Protein AF-A0A971AJF8-F1 (afdb_monomer_lite)

Secondary structure (DSSP, 8-state):
--------TTHHHHHHHHHHHHHHHHH-S-GGGS-HHHHHHHHHHHHHTTSS-TTS-EE--PPTTSPPHHHHHHHHHHHHHHHH---S-TT-TTTEEEEEEEEE----SSS-SEEEEEEEEESSTTSPEEEEEEETTS-EEEEEEE----TT--HHHHHHHHHHHH-S-GGGS-HHHHHHHHHHHHHS--TT-HHHHHHHT---PPPPTTSPPHHHHHHHHHHHHT--GGGEEEEEEE--SSS-EEEEEEEE--TT-TT---EEEEEEEEETTT--EEEEEEPPTT---GGGGTS-HHHHHHHHHHPPPPP---

Foldseek 3Di:
DDDPDDPPVPPLVVVLVVLLVVLCVVQNNDLQPGDLVSQQVSQVVSVVVPNDDQQDKGFDDDDPLFDDPVRLVVLQVVCCCVPVVDPDDLPPPQFWDWGKTWIAHPADPLGHRIWIWIWGHTPALQCKIKIFIAGRVSDTSDIDILHRQDQQAALVSLLVSLCVVQNDQPQNDDLVSLQVSLVSLCRYNPPQDLLNQQSVVKDRDDDDPLFDDFVVLLVLVCVVVVHDSVQWSHWGWIDPPPATWTWTWGWDFPPPDPPGDTDTFWIWIAGRRPRDTPDIDGDDPPRPDPSPRVGDPVSSVVSVVVDDGPDPPD

Sequence (314 aa):
MEVAYVPDSNQGHYKVEFIKDLLKVEFGNEIQSWSLEQKKHCDDACKSVGFLDDTYWTASLPTEGELTQMEATQIAADYIHSHYEANNNLDDQTVYELRLQYLRGPGSEVEPSCYWSFDYAPFEMSVTGYTVYITNEGVVWSSYVTPGIEEGSSILAIQTAFINEFGQYYGQWEQGNIIVFTDAAKTADPMYEKSVACFRKSTYPTISPDAISREKACKITAESLDIDEEFIKGAVSIGDDPNPVWKVYIFVTESDFPTARERIKYFVEIDSITREIKSIYQRPKNNSKWYKQLVLQRIIEDIDATWIEPESVG

Radius of gyration: 23.88 Å; chains: 1; bounding box: 55×53×64 Å

pLDDT: mean 84.62, std 15.02, range [25.44, 97.25]

Structure (mmCIF, N/CA/C/O backbone):
data_AF-A0A971AJF8-F1
#
_entry.id   AF-A0A971AJF8-F1
#
loop_
_atom_site.group_PDB
_atom_site.id
_atom_site.type_symbol
_atom_site.label_atom_id
_atom_site.label_alt_id
_atom_site.label_comp_id
_atom_site.label_asym_id
_atom_site.label_entity_id
_atom_site.label_seq_id
_atom_site.pdbx_PDB_ins_code
_atom_site.Cartn_x
_atom_site.Cartn_y
_atom_site.Cartn_z
_atom_site.occupancy
_atom_site.B_iso_or_equiv
_atom_site.auth_seq_id
_atom_site.auth_comp_id
_atom_site.auth_asym_id
_atom_site.auth_atom_id
_atom_site.pdbx_PDB_model_num
ATOM 1 N N . MET A 1 1 ? 30.453 5.480 35.806 1.00 31.89 1 MET A N 1
ATOM 2 C CA . MET A 1 1 ? 30.709 4.625 34.630 1.00 31.89 1 MET A CA 1
ATOM 3 C C . MET A 1 1 ? 29.556 3.638 34.599 1.00 31.89 1 MET A C 1
ATOM 5 O O . MET A 1 1 ? 29.669 2.537 35.115 1.00 31.89 1 MET A O 1
ATOM 9 N N . GLU A 1 2 ? 28.394 4.131 34.175 1.00 25.44 2 GLU A N 1
ATOM 10 C CA . GLU A 1 2 ? 27.171 3.339 34.044 1.00 25.44 2 GLU A CA 1
ATOM 11 C C . GLU A 1 2 ? 27.173 2.727 32.652 1.00 25.44 2 GLU A C 1
ATOM 13 O O . GLU A 1 2 ? 27.387 3.415 31.653 1.00 25.44 2 GLU A O 1
ATOM 18 N N . VAL A 1 3 ? 27.015 1.410 32.614 1.00 26.88 3 VAL A N 1
ATOM 19 C CA . VAL A 1 3 ? 26.868 0.649 31.383 1.00 26.88 3 VAL A CA 1
ATOM 20 C C . VAL A 1 3 ? 25.476 0.964 30.849 1.00 26.88 3 VAL A C 1
ATOM 22 O O . VAL A 1 3 ? 24.479 0.572 31.449 1.00 26.88 3 VAL A O 1
ATOM 25 N N . ALA A 1 4 ? 25.414 1.709 29.747 1.00 28.27 4 ALA A N 1
ATOM 26 C CA . ALA A 1 4 ? 24.189 1.879 28.986 1.00 28.27 4 ALA A CA 1
ATOM 27 C C . ALA A 1 4 ? 23.749 0.500 28.479 1.00 28.27 4 ALA A C 1
ATOM 29 O O . ALA A 1 4 ? 24.449 -0.136 27.689 1.00 28.27 4 ALA A O 1
ATOM 30 N N . TYR A 1 5 ? 22.609 0.028 28.975 1.00 27.48 5 TYR A N 1
ATOM 31 C CA . TYR A 1 5 ? 21.909 -1.110 28.403 1.00 27.48 5 TYR A CA 1
ATOM 32 C C . TYR A 1 5 ? 21.420 -0.694 27.015 1.00 27.48 5 TYR A C 1
ATOM 34 O O . TYR A 1 5 ? 20.509 0.120 26.882 1.00 27.48 5 TYR A O 1
ATOM 42 N N . VAL A 1 6 ? 22.082 -1.208 25.983 1.00 29.89 6 VAL A N 1
ATOM 43 C CA . VAL A 1 6 ? 21.587 -1.177 24.609 1.00 29.89 6 VAL A CA 1
ATOM 44 C C . VAL A 1 6 ? 20.733 -2.437 24.464 1.00 29.89 6 VAL A C 1
ATOM 46 O O . VAL A 1 6 ? 21.293 -3.530 24.564 1.00 29.89 6 VAL A O 1
ATOM 49 N N . PRO A 1 7 ? 19.403 -2.340 24.290 1.00 34.78 7 PRO A N 1
ATOM 50 C CA . PRO A 1 7 ? 18.602 -3.516 23.995 1.00 34.78 7 PRO A CA 1
ATOM 51 C C . PRO A 1 7 ? 19.084 -4.095 22.663 1.00 34.78 7 PRO A C 1
ATOM 53 O O . PRO A 1 7 ? 19.230 -3.354 21.690 1.00 34.78 7 PRO A O 1
ATOM 56 N N . ASP A 1 8 ? 19.324 -5.405 22.622 1.00 36.72 8 ASP A N 1
ATOM 57 C CA . ASP A 1 8 ? 19.533 -6.172 21.392 1.00 36.72 8 ASP A CA 1
ATOM 58 C C . ASP A 1 8 ? 18.300 -5.995 20.486 1.00 36.72 8 ASP A C 1
ATOM 60 O O . ASP A 1 8 ? 17.324 -6.749 20.560 1.00 36.72 8 ASP A O 1
ATOM 64 N N . SER A 1 9 ? 18.328 -4.974 19.631 1.00 46.72 9 SER A N 1
ATOM 65 C CA . SER A 1 9 ? 17.199 -4.521 18.809 1.00 46.72 9 SER A CA 1
ATOM 66 C C . SER A 1 9 ? 16.736 -5.542 17.766 1.00 46.72 9 SER A C 1
ATOM 68 O O . SER A 1 9 ? 15.673 -5.370 17.180 1.00 46.72 9 SER A O 1
ATOM 70 N N . ASN A 1 10 ? 17.476 -6.640 17.586 1.00 42.53 10 ASN A N 1
ATOM 71 C CA . ASN A 1 10 ? 17.090 -7.737 16.704 1.00 42.53 10 ASN A CA 1
ATOM 72 C C . ASN A 1 10 ? 16.501 -8.952 17.438 1.00 42.53 10 ASN A C 1
ATOM 74 O O . ASN A 1 10 ? 15.756 -9.693 16.814 1.00 42.53 10 ASN A O 1
ATOM 78 N N . GLN A 1 11 ? 16.761 -9.186 18.733 1.00 44.47 11 GLN A N 1
ATOM 79 C CA . GLN A 1 11 ? 16.263 -10.405 19.405 1.00 44.47 11 GLN A CA 1
ATOM 80 C C . GLN A 1 11 ? 14.804 -10.301 19.877 1.00 44.47 11 GLN A C 1
ATOM 82 O O . GLN A 1 11 ? 14.112 -11.316 19.960 1.00 44.47 11 GLN A O 1
ATOM 87 N N . GLY A 1 12 ? 14.325 -9.092 20.188 1.00 48.19 12 GLY A N 1
ATOM 88 C CA . GLY A 1 12 ? 12.937 -8.863 20.610 1.00 48.19 12 GLY A CA 1
ATOM 89 C C . GLY A 1 12 ? 11.928 -9.021 19.470 1.00 48.19 12 GLY A C 1
ATOM 90 O O . GLY A 1 12 ? 10.855 -9.582 19.676 1.00 48.19 12 GLY A O 1
ATOM 91 N N . HIS A 1 13 ? 12.305 -8.606 18.256 1.00 54.66 13 HIS A N 1
ATOM 92 C CA . HIS A 1 13 ? 11.439 -8.650 17.076 1.00 54.66 13 HIS A CA 1
ATOM 93 C C . HIS A 1 13 ? 11.020 -10.087 16.717 1.00 54.66 13 HIS A C 1
ATOM 95 O O . HIS A 1 13 ? 9.836 -10.353 16.538 1.00 54.66 13 HIS A O 1
ATOM 101 N N . TYR A 1 14 ? 11.959 -11.043 16.748 1.00 64.88 14 TYR A N 1
ATOM 102 C CA . TYR A 1 14 ? 11.652 -12.455 16.484 1.00 64.88 14 TYR A CA 1
ATOM 103 C C . TYR A 1 14 ? 10.706 -13.077 17.517 1.00 64.88 14 TYR A C 1
ATOM 105 O O . TYR A 1 14 ? 9.930 -13.960 17.173 1.00 64.88 14 TYR A O 1
ATOM 113 N N . LYS A 1 15 ? 10.748 -12.635 18.782 1.00 69.50 15 LYS A N 1
ATOM 114 C CA . LYS A 1 15 ? 9.880 -13.184 19.839 1.00 69.50 15 LYS A CA 1
ATOM 115 C C . LYS A 1 15 ? 8.433 -12.735 19.677 1.00 69.50 15 LYS A C 1
ATOM 117 O O . LYS A 1 15 ? 7.531 -13.529 19.909 1.00 69.50 15 LYS A O 1
ATOM 122 N N . VAL A 1 16 ? 8.216 -11.489 19.269 1.00 72.12 16 VAL A N 1
ATOM 123 C CA . VAL A 1 16 ? 6.870 -10.947 19.040 1.00 72.12 16 VAL A CA 1
ATOM 124 C C . VAL A 1 16 ? 6.252 -11.523 17.792 1.00 72.12 16 VAL A C 1
ATOM 126 O O . VAL A 1 16 ? 5.103 -11.943 17.842 1.00 72.12 16 VAL A O 1
ATOM 129 N N . GLU A 1 17 ? 7.006 -11.588 16.696 1.00 76.00 17 GLU A N 1
ATOM 130 C CA . GLU A 1 17 ? 6.506 -12.226 15.481 1.00 76.00 17 GLU A CA 1
ATOM 131 C C . GLU A 1 17 ? 6.245 -13.716 15.723 1.00 76.00 17 GLU A C 1
ATOM 133 O O . GLU A 1 17 ? 5.209 -14.209 15.307 1.00 76.00 17 GLU A O 1
ATOM 138 N N . PHE A 1 18 ? 7.058 -14.400 16.536 1.00 82.50 18 PHE A N 1
ATOM 139 C CA . PHE A 1 18 ? 6.756 -15.768 16.963 1.00 82.50 18 PHE A CA 1
ATOM 140 C C . PHE A 1 18 ? 5.472 -15.876 17.804 1.00 82.50 18 PHE A C 1
ATOM 142 O O . PHE A 1 18 ? 4.657 -16.758 17.548 1.00 82.50 18 PHE A O 1
ATOM 149 N N . ILE A 1 19 ? 5.257 -14.993 18.789 1.00 84.62 19 ILE A N 1
ATOM 150 C CA . ILE A 1 19 ? 4.010 -14.968 19.579 1.00 84.62 19 ILE A CA 1
ATOM 151 C C . ILE A 1 19 ? 2.812 -14.708 18.665 1.00 84.62 19 ILE A C 1
ATOM 153 O O . ILE A 1 19 ? 1.826 -15.437 18.728 1.00 84.62 19 ILE A O 1
ATOM 157 N N . LYS A 1 20 ? 2.907 -13.708 17.786 1.00 82.19 20 LYS A N 1
ATOM 158 C CA . LYS A 1 20 ? 1.863 -13.400 16.809 1.00 82.19 20 LYS A CA 1
ATOM 159 C C . LYS A 1 20 ? 1.606 -14.581 15.889 1.00 82.19 20 LYS A C 1
ATOM 161 O O . LYS A 1 20 ? 0.451 -14.909 15.680 1.00 82.19 20 LYS A O 1
ATOM 166 N N . ASP A 1 21 ? 2.636 -15.236 15.368 1.00 86.06 21 ASP A N 1
ATOM 167 C CA . ASP A 1 21 ? 2.481 -16.381 14.472 1.00 86.06 21 ASP A CA 1
ATOM 168 C C . ASP A 1 21 ? 1.824 -17.569 15.177 1.00 86.06 21 ASP A C 1
ATOM 170 O O . ASP A 1 21 ? 0.950 -18.209 14.596 1.00 86.06 21 ASP A O 1
ATOM 174 N N . LEU A 1 22 ? 2.156 -17.820 16.448 1.00 87.56 22 LEU A N 1
ATOM 175 C CA . LEU A 1 22 ? 1.446 -18.814 17.256 1.00 87.56 22 LEU A CA 1
ATOM 176 C C . LEU A 1 22 ? -0.034 -18.454 17.428 1.00 87.56 22 LEU A C 1
ATOM 178 O O . LEU A 1 22 ? -0.897 -19.307 17.234 1.00 87.56 22 LEU A O 1
ATOM 182 N N . LEU A 1 23 ? -0.340 -17.197 17.753 1.00 89.31 23 LEU A N 1
ATOM 183 C CA . LEU A 1 23 ? -1.720 -16.750 17.944 1.00 89.31 23 LEU A CA 1
ATOM 184 C C . LEU A 1 23 ? -2.504 -16.682 16.627 1.00 89.31 23 LEU A C 1
ATOM 186 O O . LEU A 1 23 ? -3.696 -16.966 16.623 1.00 89.31 23 LEU A O 1
ATOM 190 N N . LYS A 1 24 ? -1.857 -16.403 15.490 1.00 90.38 24 LYS A N 1
ATOM 191 C CA . LYS A 1 24 ? -2.475 -16.469 14.155 1.00 90.38 24 LYS A CA 1
ATOM 192 C C . LYS A 1 24 ? -2.925 -17.883 13.795 1.00 90.38 24 LYS A C 1
ATOM 194 O O . LYS A 1 24 ? -3.944 -18.040 13.127 1.00 90.38 24 LYS A O 1
ATOM 199 N N . VAL A 1 25 ? -2.211 -18.913 14.259 1.00 88.81 25 VAL A N 1
ATOM 200 C CA . VAL A 1 25 ? -2.654 -20.310 14.100 1.00 88.81 25 VAL A CA 1
ATOM 201 C C . VAL A 1 25 ? -3.955 -20.568 14.867 1.00 88.81 25 VAL A C 1
ATOM 203 O O . VAL A 1 25 ? -4.781 -21.356 14.409 1.00 88.81 25 VAL A O 1
ATOM 206 N N . GLU A 1 26 ? -4.155 -19.907 16.008 1.00 88.31 26 GLU A N 1
ATOM 207 C CA . GLU A 1 26 ? -5.331 -20.105 16.862 1.00 88.31 26 GLU A CA 1
ATOM 208 C C . GLU A 1 26 ? -6.520 -19.212 16.471 1.00 88.31 26 GLU A C 1
ATOM 210 O O . GLU A 1 26 ? -7.665 -19.663 16.474 1.00 88.31 26 GLU A O 1
ATOM 215 N N . PHE A 1 27 ? -6.261 -17.952 16.116 1.00 89.56 27 PHE A N 1
ATOM 216 C CA . PHE A 1 27 ? -7.280 -16.911 15.937 1.00 89.56 27 PHE A CA 1
ATOM 217 C C . PHE A 1 27 ? -7.451 -16.449 14.484 1.00 89.56 27 PHE A C 1
ATOM 219 O O . PHE A 1 27 ? -8.358 -15.672 14.193 1.00 89.56 27 PHE A O 1
ATOM 226 N N . GLY A 1 28 ? -6.616 -16.941 13.566 1.00 87.00 28 GLY A N 1
ATOM 227 C CA . GLY A 1 28 ? -6.584 -16.528 12.165 1.00 87.00 28 GLY A CA 1
ATOM 228 C C . GLY A 1 28 ? -5.492 -15.496 11.876 1.00 87.00 28 GLY A C 1
ATOM 229 O O . GLY A 1 28 ? -5.011 -14.797 12.767 1.00 87.00 28 GLY A O 1
ATOM 230 N N . ASN A 1 29 ? -5.095 -15.405 10.605 1.00 84.00 29 ASN A N 1
ATOM 231 C CA . ASN A 1 29 ? -3.959 -14.583 10.175 1.00 84.00 29 ASN A CA 1
ATOM 232 C C . ASN A 1 29 ? -4.206 -13.071 10.290 1.00 84.00 29 ASN A C 1
ATOM 234 O O . ASN A 1 29 ?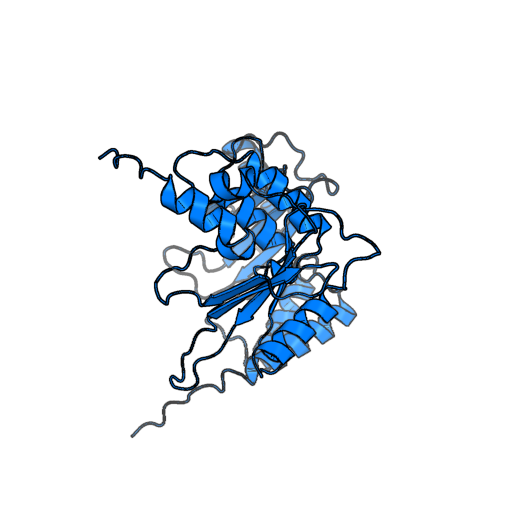 -3.252 -12.315 10.480 1.00 84.00 29 ASN A O 1
ATOM 238 N N . GLU A 1 30 ? -5.466 -12.646 10.203 1.00 83.62 30 GLU A N 1
ATOM 239 C CA . GLU A 1 30 ? -5.850 -11.238 10.222 1.00 83.62 30 GLU A CA 1
ATOM 240 C C . GLU A 1 30 ? -6.025 -10.738 11.657 1.00 83.62 30 GLU A C 1
ATOM 242 O O . GLU A 1 30 ? -7.089 -10.839 12.258 1.00 83.62 30 GLU A O 1
ATOM 247 N N . ILE A 1 31 ? -4.962 -10.161 12.222 1.00 83.31 31 ILE A N 1
ATOM 248 C CA . ILE A 1 31 ? -4.978 -9.620 13.595 1.00 83.31 31 ILE A CA 1
ATOM 249 C C . ILE A 1 31 ? -6.074 -8.557 13.764 1.00 83.31 31 ILE A C 1
ATOM 251 O O . ILE A 1 31 ? -6.663 -8.418 14.836 1.00 83.31 31 ILE A O 1
ATOM 255 N N . GLN A 1 32 ? -6.374 -7.800 12.707 1.00 82.31 32 GLN A N 1
ATOM 256 C CA . GLN A 1 32 ? -7.390 -6.752 12.759 1.00 82.31 32 GLN A CA 1
ATOM 257 C C . GLN A 1 32 ? -8.804 -7.303 12.966 1.00 82.31 32 GLN A C 1
ATOM 259 O O . GLN A 1 32 ? -9.605 -6.638 13.632 1.00 82.31 32 GLN A O 1
ATOM 264 N N . SER A 1 33 ? -9.068 -8.532 12.510 1.00 83.75 33 SER A N 1
ATOM 265 C CA . SER A 1 33 ? -10.350 -9.217 12.682 1.00 83.75 33 SER A CA 1
ATOM 266 C C . SER A 1 33 ? -10.480 -9.935 14.031 1.00 83.75 33 SER A C 1
ATOM 268 O O . SER A 1 33 ? -11.519 -10.532 14.311 1.00 83.75 33 SER A O 1
ATOM 270 N N . TRP A 1 34 ? -9.434 -9.936 14.864 1.00 90.56 34 TRP A N 1
ATOM 271 C CA . TRP A 1 34 ? -9.492 -10.541 16.192 1.00 90.56 34 TRP A CA 1
ATOM 272 C C . TRP A 1 34 ? -10.467 -9.781 17.104 1.00 90.56 34 TRP A C 1
ATOM 274 O O . TRP A 1 34 ? -10.571 -8.553 17.061 1.00 90.56 34 TRP A O 1
ATOM 284 N N . SER A 1 35 ? -11.147 -10.519 17.981 1.00 92.25 35 SER A N 1
ATOM 285 C CA . SER A 1 35 ? -11.931 -9.953 19.086 1.00 92.25 35 SER A CA 1
ATOM 286 C C . SER A 1 35 ? -11.057 -9.128 20.039 1.00 92.25 35 SER A C 1
ATOM 288 O O . SER A 1 35 ? -9.832 -9.285 20.083 1.00 92.25 35 SER A O 1
ATOM 290 N N . LEU A 1 36 ? -11.682 -8.264 20.844 1.00 93.19 36 LEU A N 1
ATOM 291 C CA . LEU A 1 36 ? -10.970 -7.467 21.848 1.00 93.19 36 LEU A CA 1
ATOM 292 C C . LEU A 1 36 ? -10.212 -8.355 22.840 1.00 93.19 36 LEU A C 1
ATOM 294 O O . LEU A 1 36 ? -9.079 -8.049 23.204 1.00 93.19 36 LEU A O 1
ATOM 298 N N . GLU A 1 37 ? -10.805 -9.480 23.235 1.00 94.38 37 GLU A N 1
ATOM 299 C CA . GLU A 1 37 ? -10.207 -10.457 24.140 1.00 94.38 37 GLU A CA 1
ATOM 300 C C . GLU A 1 37 ? -8.953 -11.089 23.532 1.00 94.38 37 GLU A C 1
ATOM 302 O O . GLU A 1 37 ? -7.940 -11.224 24.217 1.00 94.38 37 GLU A O 1
ATOM 307 N N . GLN A 1 38 ? -8.992 -11.433 22.243 1.00 94.25 38 GLN A N 1
ATOM 308 C CA . GLN A 1 38 ? -7.844 -11.986 21.520 1.00 94.25 38 GLN A CA 1
ATOM 309 C C . GLN A 1 38 ? -6.726 -10.948 21.352 1.00 94.25 38 GLN A C 1
ATOM 311 O O . GLN A 1 38 ? -5.559 -11.260 21.597 1.00 94.25 38 GLN A O 1
ATOM 316 N N . LYS A 1 39 ? -7.070 -9.700 21.002 1.00 92.75 39 LYS A N 1
ATOM 317 C CA . LYS A 1 39 ? -6.103 -8.590 20.915 1.00 92.75 39 LYS A CA 1
ATOM 318 C C . LYS A 1 39 ? -5.447 -8.332 22.272 1.00 92.75 39 LYS A C 1
ATOM 320 O O . LYS A 1 39 ? -4.222 -8.303 22.368 1.00 92.75 39 LYS A O 1
ATOM 325 N N . LYS A 1 40 ? -6.246 -8.258 23.340 1.00 93.25 40 LYS A N 1
ATOM 326 C CA . LYS A 1 40 ? -5.746 -8.140 24.714 1.00 93.25 40 LYS A CA 1
ATOM 327 C C . LYS A 1 40 ? -4.847 -9.317 25.099 1.00 93.25 40 LYS A C 1
ATOM 329 O O . LYS A 1 40 ? -3.806 -9.104 25.712 1.00 93.25 40 LYS A O 1
ATOM 334 N N . HIS A 1 41 ? -5.227 -10.546 24.751 1.00 92.62 41 HIS A N 1
ATOM 335 C CA . HIS A 1 41 ? -4.427 -11.732 25.051 1.00 92.62 41 HIS A CA 1
ATOM 336 C C . HIS A 1 41 ? -3.044 -11.673 24.390 1.00 92.62 41 HIS A C 1
ATOM 338 O O . HIS A 1 41 ? -2.041 -11.991 25.030 1.00 92.62 41 HIS A O 1
ATOM 344 N N . CYS A 1 42 ? -2.979 -11.216 23.138 1.00 91.00 42 CYS A N 1
ATOM 345 C CA . CYS A 1 42 ? -1.720 -11.000 22.432 1.00 91.00 42 CYS A CA 1
ATOM 346 C C . CYS A 1 42 ? -0.831 -9.972 23.138 1.00 91.00 42 CYS A C 1
ATOM 348 O O . CYS A 1 42 ? 0.353 -10.235 23.367 1.00 91.00 42 CYS A O 1
ATOM 350 N N . ASP A 1 43 ? -1.397 -8.834 23.536 1.00 91.12 43 ASP A N 1
ATOM 351 C CA . ASP A 1 43 ? -0.646 -7.784 24.224 1.00 91.12 43 ASP A CA 1
ATOM 352 C C . ASP A 1 43 ? -0.193 -8.220 25.623 1.00 91.12 43 ASP A C 1
ATOM 354 O O . ASP A 1 43 ? 0.962 -7.996 25.991 1.00 91.12 43 ASP A O 1
ATOM 358 N N . ASP A 1 44 ? -1.039 -8.931 26.375 1.00 91.06 44 ASP A N 1
ATOM 359 C CA . ASP A 1 44 ? -0.672 -9.522 27.667 1.00 91.06 44 ASP A CA 1
ATOM 360 C C . ASP A 1 44 ? 0.474 -10.540 27.512 1.00 91.06 44 ASP A C 1
ATOM 362 O O . ASP A 1 44 ? 1.417 -10.549 28.314 1.00 91.06 44 ASP A O 1
ATOM 366 N N . ALA A 1 45 ? 0.445 -11.365 26.459 1.00 89.81 45 ALA A N 1
ATOM 367 C CA . ALA A 1 45 ? 1.525 -12.298 26.144 1.00 89.81 45 ALA A CA 1
ATOM 368 C C . ALA A 1 45 ? 2.827 -11.551 25.812 1.00 89.81 45 ALA A C 1
ATOM 370 O O . ALA A 1 45 ? 3.879 -11.872 26.376 1.00 89.81 45 ALA A O 1
ATOM 371 N N . CYS A 1 46 ? 2.762 -10.507 24.981 1.00 87.88 46 CYS A N 1
ATOM 372 C CA . CYS A 1 46 ? 3.914 -9.668 24.644 1.00 87.88 46 CYS A CA 1
ATOM 373 C C . CYS A 1 46 ? 4.489 -8.942 25.875 1.00 87.88 46 CYS A C 1
ATOM 375 O O . CYS A 1 46 ? 5.710 -8.839 26.033 1.00 87.88 46 CYS A O 1
ATOM 377 N N . LYS A 1 47 ? 3.626 -8.491 26.788 1.00 87.06 47 LYS A N 1
ATOM 378 C CA . LYS A 1 47 ? 4.018 -7.881 28.064 1.00 87.06 47 LYS A CA 1
ATOM 379 C C . LYS A 1 47 ? 4.705 -8.883 28.991 1.00 87.06 47 LYS A C 1
ATOM 381 O O . LYS A 1 47 ? 5.733 -8.571 29.587 1.00 87.06 47 LYS A O 1
ATOM 386 N N . SER A 1 48 ? 4.199 -10.117 29.063 1.00 87.06 48 SER A N 1
ATOM 387 C CA . SER A 1 48 ? 4.765 -11.173 29.918 1.00 87.06 48 SER A CA 1
ATOM 388 C C . SER A 1 48 ? 6.203 -11.561 29.552 1.00 87.06 48 SER A C 1
ATOM 390 O O . SER A 1 48 ? 6.979 -11.956 30.424 1.00 87.06 48 SER A O 1
ATOM 392 N N . VAL A 1 49 ? 6.584 -11.400 28.280 1.00 84.19 49 VAL A N 1
ATOM 393 C CA . VAL A 1 49 ? 7.948 -11.656 27.789 1.00 84.19 49 VAL A CA 1
ATOM 394 C C . VAL A 1 49 ? 8.835 -10.406 27.777 1.00 84.19 49 VAL A C 1
ATOM 396 O O . VAL A 1 49 ? 9.960 -10.462 27.275 1.00 84.19 49 VAL A O 1
ATOM 399 N N . GLY A 1 50 ? 8.347 -9.293 28.338 1.00 81.75 50 GLY A N 1
ATOM 400 C CA . GLY A 1 50 ? 9.081 -8.036 28.483 1.00 81.75 50 GLY A CA 1
ATOM 401 C C . GLY A 1 50 ? 9.229 -7.234 27.191 1.00 81.75 50 GLY A C 1
ATOM 402 O O . GLY A 1 50 ? 10.164 -6.444 27.087 1.00 81.75 50 GLY A O 1
ATOM 403 N N . PHE A 1 51 ? 8.365 -7.459 26.195 1.00 80.38 51 PHE A N 1
ATOM 404 C CA . PHE A 1 51 ? 8.385 -6.681 24.954 1.00 80.38 51 PHE A CA 1
ATOM 405 C C . PHE A 1 51 ? 7.537 -5.410 25.041 1.00 80.38 51 PHE A C 1
ATOM 407 O O . PHE A 1 51 ? 7.937 -4.371 24.526 1.00 80.38 51 PHE A O 1
ATOM 414 N N . LEU A 1 52 ? 6.378 -5.500 25.693 1.00 81.62 52 LEU A N 1
ATOM 415 C CA . LEU A 1 52 ? 5.550 -4.345 26.025 1.00 81.62 52 LEU A CA 1
ATOM 416 C C . LEU A 1 52 ? 5.725 -4.013 27.506 1.00 81.62 52 LEU A C 1
ATOM 418 O O . LEU A 1 52 ? 5.835 -4.911 28.342 1.00 81.62 52 LEU A O 1
ATOM 422 N N . ASP A 1 53 ? 5.719 -2.727 27.829 1.00 79.00 53 ASP A N 1
ATOM 423 C CA . ASP A 1 53 ? 5.641 -2.218 29.195 1.00 79.00 53 ASP A CA 1
ATOM 424 C C . ASP A 1 53 ? 4.484 -1.209 29.324 1.00 79.00 53 ASP A C 1
ATOM 426 O O . ASP A 1 53 ? 3.751 -0.957 28.367 1.00 79.00 53 ASP A O 1
ATOM 430 N N . ASP A 1 54 ? 4.295 -0.649 30.521 1.00 75.56 54 ASP A N 1
ATOM 431 C CA . ASP A 1 54 ? 3.198 0.284 30.820 1.00 75.56 54 ASP A CA 1
ATOM 432 C C . ASP A 1 54 ? 3.318 1.648 30.113 1.00 75.56 54 ASP A C 1
ATOM 434 O O . ASP A 1 54 ? 2.427 2.488 30.243 1.00 75.56 54 ASP A O 1
ATOM 438 N N . THR A 1 55 ? 4.403 1.894 29.372 1.00 77.25 55 THR A N 1
ATOM 439 C CA . THR A 1 55 ? 4.574 3.114 28.570 1.00 77.25 55 THR A CA 1
ATOM 440 C C . THR A 1 55 ? 3.957 2.999 27.176 1.00 77.25 55 THR A C 1
ATOM 442 O O . THR A 1 55 ? 3.778 4.019 26.509 1.00 77.25 55 THR A O 1
ATOM 445 N N . TYR A 1 56 ? 3.579 1.789 26.748 1.00 78.12 56 TYR A N 1
ATOM 446 C CA . TYR A 1 56 ? 2.934 1.548 25.460 1.00 78.12 56 TYR A CA 1
ATOM 447 C C . TYR A 1 56 ? 1.409 1.542 25.575 1.00 78.12 56 TYR A C 1
ATOM 449 O O . TYR A 1 56 ? 0.831 1.110 26.573 1.00 78.12 56 TYR A O 1
ATOM 457 N N . TRP A 1 57 ? 0.750 1.975 24.500 1.00 81.44 57 TRP A N 1
ATOM 458 C CA . TRP A 1 57 ? -0.667 1.705 24.289 1.00 81.44 57 TRP A CA 1
ATOM 459 C C . TRP A 1 57 ? -0.870 0.208 24.091 1.00 81.44 57 TRP A C 1
ATOM 461 O O . TRP A 1 57 ? -0.233 -0.389 23.225 1.00 81.44 57 TRP A O 1
ATOM 471 N N . THR A 1 58 ? -1.753 -0.384 24.889 1.00 89.44 58 THR A N 1
ATOM 472 C CA . THR A 1 58 ? -2.059 -1.816 24.824 1.00 89.44 58 THR A CA 1
ATOM 473 C C . THR A 1 58 ? -3.555 -2.044 24.684 1.00 89.44 58 THR A C 1
ATOM 475 O O . THR A 1 58 ? -4.371 -1.301 25.245 1.00 89.44 58 THR A O 1
ATOM 478 N N . ALA A 1 59 ? -3.909 -3.079 23.930 1.00 91.19 59 ALA A N 1
ATOM 479 C CA . ALA A 1 59 ? -5.256 -3.598 23.829 1.00 91.19 59 ALA A CA 1
ATOM 480 C C . ALA A 1 59 ? -5.769 -3.968 25.223 1.00 91.19 59 ALA A C 1
ATOM 482 O O . ALA A 1 59 ? -5.137 -4.689 26.002 1.00 91.19 59 ALA A O 1
ATOM 483 N N . SER A 1 60 ? -6.943 -3.448 25.543 1.00 92.44 60 SER A N 1
ATOM 484 C CA . SER A 1 60 ? -7.588 -3.616 26.832 1.00 92.44 60 SER A CA 1
ATOM 485 C C . SER A 1 60 ? -9.047 -4.011 26.639 1.00 92.44 60 SER A C 1
ATOM 487 O O . SER A 1 60 ? -9.551 -4.082 25.520 1.00 92.44 60 SER A O 1
ATOM 489 N N . LEU A 1 61 ? -9.728 -4.268 27.749 1.00 93.56 61 LEU A N 1
ATOM 490 C CA . LEU A 1 61 ? -11.172 -4.466 27.765 1.00 93.56 61 LEU A CA 1
ATOM 491 C C . LEU A 1 61 ? -11.813 -3.314 28.542 1.00 93.56 61 LEU A C 1
ATOM 493 O O . LEU A 1 61 ? -11.243 -2.900 29.559 1.00 93.56 61 LEU A O 1
ATOM 497 N N . PRO A 1 62 ? -12.969 -2.801 28.089 1.00 92.69 62 PRO A N 1
ATOM 498 C CA . PRO A 1 62 ? -13.733 -1.831 28.859 1.00 92.69 62 PRO A CA 1
ATOM 499 C C . PRO A 1 62 ? -14.175 -2.455 30.189 1.00 92.69 62 PRO A C 1
ATOM 501 O O . PRO A 1 62 ? -14.522 -3.637 30.268 1.00 92.69 62 PRO A O 1
ATOM 504 N N . THR A 1 63 ? -14.145 -1.656 31.247 1.00 90.31 63 THR A N 1
ATOM 505 C CA . THR A 1 63 ? -14.553 -2.028 32.605 1.00 90.31 63 THR A CA 1
ATOM 506 C C . THR A 1 63 ? -15.935 -1.466 32.945 1.00 90.31 63 THR A C 1
ATOM 508 O O . THR A 1 63 ? -16.535 -0.718 32.175 1.00 90.31 63 THR A O 1
ATOM 511 N N . GLU A 1 64 ? -16.494 -1.867 34.089 1.00 88.75 64 GLU A N 1
ATOM 512 C CA . GLU A 1 64 ? -17.811 -1.397 34.524 1.00 88.75 64 GLU A CA 1
ATOM 513 C C . GLU A 1 64 ? -17.839 0.135 34.675 1.00 88.75 64 GLU A C 1
ATOM 515 O O . GLU A 1 64 ? -17.020 0.717 35.384 1.00 88.75 64 GLU A O 1
ATOM 520 N N . GLY A 1 65 ? -18.802 0.778 34.009 1.00 87.12 65 GLY A N 1
ATOM 521 C CA . GLY A 1 65 ? -18.947 2.236 33.973 1.00 87.12 65 GLY A CA 1
ATOM 522 C C . GLY A 1 65 ? -18.200 2.925 32.828 1.00 87.12 65 GLY A C 1
ATOM 523 O O . GLY A 1 65 ? -18.377 4.129 32.653 1.00 87.12 65 GLY A O 1
ATOM 524 N N . GLU A 1 66 ? -17.410 2.194 32.038 1.00 92.31 66 GLU A N 1
ATOM 525 C CA . GLU A 1 66 ? -16.823 2.700 30.794 1.00 92.31 66 GLU A CA 1
ATOM 526 C C . GLU A 1 66 ? -17.763 2.458 29.603 1.00 92.31 66 GLU A C 1
ATOM 528 O O . GLU A 1 66 ? -18.631 1.582 29.634 1.00 92.31 66 GLU A O 1
ATOM 533 N N . LEU A 1 67 ? -17.582 3.254 28.547 1.00 94.06 67 LEU A N 1
ATOM 534 C CA . LEU A 1 67 ? -18.373 3.181 27.321 1.00 94.06 67 LEU A CA 1
ATOM 535 C C . LEU A 1 67 ? -18.312 1.776 26.710 1.00 94.06 67 LEU A C 1
ATOM 537 O O . LEU A 1 67 ? -17.221 1.247 26.467 1.00 94.06 67 LEU A O 1
ATOM 541 N N . THR A 1 68 ? -19.471 1.180 26.434 1.00 94.94 68 THR A N 1
ATOM 542 C CA . THR A 1 68 ? -19.531 -0.158 25.834 1.00 94.94 68 THR A CA 1
ATOM 543 C C . THR A 1 68 ? -19.173 -0.122 24.348 1.00 94.94 68 THR A C 1
ATOM 545 O O . THR A 1 68 ? -19.318 0.903 23.683 1.00 94.94 68 THR A O 1
ATOM 548 N N . GLN A 1 69 ? -18.769 -1.269 23.786 1.00 94.25 69 GLN A N 1
ATOM 549 C CA . GLN A 1 69 ? -18.484 -1.385 22.350 1.00 94.25 69 GLN A CA 1
ATOM 550 C C . GLN A 1 69 ? -19.677 -0.944 21.491 1.00 94.25 69 GLN A C 1
ATOM 552 O O . GLN A 1 69 ? -19.495 -0.245 20.500 1.00 94.25 69 GLN A O 1
ATOM 557 N N . MET A 1 70 ? -20.895 -1.349 21.863 1.00 94.38 70 MET A N 1
ATOM 558 C CA . MET A 1 70 ? -22.111 -1.028 21.113 1.00 94.38 70 MET A CA 1
ATOM 559 C C . MET A 1 70 ? -22.377 0.483 21.100 1.00 94.38 70 MET A C 1
ATOM 561 O O . MET A 1 70 ? -22.623 1.049 20.039 1.00 94.38 70 MET A O 1
ATOM 565 N N . GLU A 1 71 ? -22.274 1.142 22.256 1.00 96.19 71 GLU A N 1
ATOM 566 C CA . GLU A 1 71 ? -22.450 2.596 22.363 1.00 96.19 71 GLU A CA 1
ATOM 567 C C . GLU A 1 71 ? -21.362 3.347 21.590 1.00 96.19 71 GLU A C 1
ATOM 569 O O . GLU A 1 71 ? -21.664 4.265 20.830 1.00 96.19 71 GLU A O 1
ATOM 574 N N . ALA A 1 72 ? -20.104 2.927 21.731 1.00 96.31 72 ALA A N 1
ATOM 575 C CA . ALA A 1 72 ? -18.979 3.526 21.026 1.00 96.31 72 ALA A CA 1
ATOM 576 C C . ALA A 1 72 ? -19.097 3.361 19.498 1.00 96.31 72 ALA A C 1
ATOM 578 O O . ALA A 1 72 ? -18.822 4.304 18.758 1.00 96.31 72 ALA A O 1
ATOM 579 N N . THR A 1 73 ? -19.569 2.200 19.027 1.00 95.38 73 THR A N 1
ATOM 580 C CA . THR A 1 73 ? -19.810 1.944 17.595 1.00 95.38 73 THR A CA 1
ATOM 581 C C . THR A 1 73 ? -20.890 2.879 17.056 1.00 95.38 73 THR A C 1
ATOM 583 O O . THR A 1 73 ? -20.693 3.498 16.012 1.00 95.38 73 THR A O 1
ATOM 586 N N . GLN A 1 74 ? -21.992 3.050 17.797 1.00 95.75 74 GLN A N 1
ATOM 587 C CA . GLN A 1 74 ? -23.063 3.970 17.409 1.00 95.75 74 GLN A CA 1
ATOM 588 C C . GLN A 1 74 ? -22.565 5.419 17.345 1.00 95.75 74 GLN A C 1
ATOM 590 O O . GLN A 1 74 ? -22.828 6.109 16.364 1.00 95.75 74 GLN A O 1
ATOM 595 N N . ILE A 1 75 ? -21.793 5.867 18.342 1.00 97.25 75 ILE A N 1
ATOM 596 C CA . ILE A 1 75 ? -21.203 7.216 18.351 1.00 97.25 75 ILE A CA 1
ATOM 597 C C . ILE A 1 75 ? -20.288 7.418 17.136 1.00 97.25 75 ILE A C 1
ATOM 599 O O . ILE A 1 75 ? -20.338 8.475 16.506 1.00 97.25 75 ILE A O 1
ATOM 603 N N . ALA A 1 76 ? -19.475 6.418 16.777 1.00 96.75 76 ALA A N 1
ATOM 604 C CA . ALA A 1 76 ? -18.613 6.490 15.599 1.00 96.75 76 ALA A CA 1
ATOM 605 C C . ALA A 1 76 ? -19.429 6.626 14.304 1.00 96.75 76 ALA A C 1
ATOM 607 O O . ALA A 1 76 ? -19.139 7.504 13.490 1.00 96.75 76 ALA A O 1
ATOM 608 N N . ALA A 1 77 ? -20.459 5.793 14.130 1.00 94.94 77 ALA A N 1
ATOM 609 C CA . ALA A 1 77 ? -21.319 5.819 12.950 1.00 94.94 77 ALA A CA 1
ATOM 610 C C . ALA A 1 77 ? -22.076 7.153 12.821 1.00 94.94 77 ALA A C 1
ATOM 612 O O . ALA A 1 77 ? -22.046 7.787 11.762 1.00 94.94 77 ALA A O 1
ATOM 613 N N . ASP A 1 78 ? -22.677 7.632 13.914 1.00 95.00 78 ASP A N 1
ATOM 614 C CA . ASP A 1 78 ? -23.388 8.914 13.961 1.00 95.00 78 ASP A CA 1
ATOM 615 C C . ASP A 1 78 ? -22.451 10.087 13.635 1.00 95.00 78 ASP A C 1
ATOM 617 O O . ASP A 1 78 ? -22.817 11.011 12.896 1.00 95.00 78 ASP A O 1
ATOM 621 N N . TYR A 1 79 ? -21.219 10.052 14.152 1.00 96.12 79 TYR A N 1
ATOM 622 C CA . TYR A 1 79 ? -20.208 11.061 13.852 1.00 96.12 79 TYR A CA 1
ATOM 623 C C . TYR A 1 79 ? -19.854 11.077 12.362 1.00 96.12 79 TYR A C 1
ATOM 625 O O . TYR A 1 79 ? -19.877 12.143 11.747 1.00 96.12 79 TYR A O 1
ATOM 633 N N . ILE A 1 80 ? -19.587 9.913 11.761 1.00 95.50 80 ILE A N 1
ATOM 634 C CA . ILE A 1 80 ? -19.221 9.804 10.341 1.00 95.50 80 ILE A CA 1
ATOM 635 C C . ILE A 1 80 ? -20.357 10.299 9.437 1.00 95.50 80 ILE A C 1
ATOM 637 O O . ILE A 1 80 ? -20.117 11.120 8.549 1.00 95.50 80 ILE A O 1
ATOM 641 N N . HIS A 1 81 ? -21.597 9.863 9.679 1.00 93.19 81 HIS A N 1
ATOM 642 C CA . HIS A 1 81 ? -22.744 10.305 8.880 1.00 93.19 81 HIS A CA 1
ATOM 643 C C . HIS A 1 81 ? -22.991 11.814 8.992 1.00 93.19 81 HIS A C 1
ATOM 645 O O . HIS A 1 81 ? -23.324 12.452 7.994 1.00 93.19 81 HIS A O 1
ATOM 651 N N . SER A 1 82 ? -22.807 12.396 10.181 1.00 92.06 82 SER A N 1
ATOM 652 C CA . SER A 1 82 ? -23.047 13.828 10.404 1.00 92.06 82 SER A CA 1
ATOM 653 C C . SER A 1 82 ? -21.917 14.740 9.919 1.00 92.06 82 SER A C 1
ATOM 655 O O . SER A 1 82 ? -22.203 15.856 9.492 1.00 92.06 82 SER A O 1
ATOM 657 N N . HIS A 1 83 ? -20.655 14.299 9.980 1.00 92.62 83 HIS A N 1
ATOM 658 C CA . HIS A 1 83 ? -19.493 15.147 9.672 1.00 92.62 83 HIS A CA 1
ATOM 659 C C . HIS A 1 83 ? -18.943 14.958 8.258 1.00 92.62 83 HIS A C 1
ATOM 661 O O . HIS A 1 83 ? -18.359 15.894 7.714 1.00 92.62 83 HIS A O 1
ATOM 667 N N . TYR A 1 84 ? -19.108 13.772 7.667 1.00 89.25 84 TYR A N 1
ATOM 668 C CA . TYR A 1 84 ? -18.524 13.442 6.363 1.00 89.25 84 TYR A CA 1
ATOM 669 C C . TYR A 1 84 ? -19.555 13.152 5.277 1.00 89.25 84 TYR A C 1
ATOM 671 O O . TYR A 1 84 ? -19.167 12.772 4.176 1.00 89.25 84 TYR A O 1
ATOM 679 N N . GLU A 1 85 ? -20.849 13.310 5.581 1.00 76.06 85 GLU A N 1
ATOM 680 C CA . GLU A 1 85 ? -21.951 13.032 4.651 1.00 76.06 85 GLU A CA 1
ATOM 681 C C . GLU A 1 85 ? -21.826 11.637 4.013 1.00 76.06 85 GLU A C 1
ATOM 683 O O . GLU A 1 85 ? -22.069 11.438 2.821 1.00 76.06 85 GLU A O 1
ATOM 688 N N . ALA A 1 86 ? -21.392 10.653 4.811 1.00 76.81 86 ALA A N 1
ATOM 689 C CA . ALA A 1 86 ? -21.202 9.294 4.334 1.00 76.81 86 ALA A CA 1
ATOM 690 C C . ALA A 1 86 ? -22.538 8.732 3.826 1.00 76.81 86 ALA A C 1
ATOM 692 O O . ALA A 1 86 ? -23.464 8.492 4.604 1.00 76.81 86 ALA A O 1
ATOM 693 N N . ASN A 1 87 ? -22.623 8.531 2.511 1.00 70.88 87 ASN A N 1
ATOM 694 C CA . ASN A 1 87 ? -23.808 7.990 1.840 1.00 70.88 87 ASN A CA 1
ATOM 695 C C . ASN A 1 87 ? -23.875 6.458 1.900 1.00 70.88 87 ASN A C 1
ATOM 697 O O . ASN A 1 87 ? -24.930 5.874 1.661 1.00 70.88 87 ASN A O 1
ATOM 701 N N . ASN A 1 88 ? -22.748 5.809 2.199 1.00 78.75 88 ASN A N 1
ATOM 702 C CA . ASN A 1 88 ? -22.664 4.360 2.306 1.00 78.75 88 ASN A CA 1
ATOM 703 C C . ASN A 1 88 ? -23.153 3.894 3.675 1.00 78.75 88 ASN A C 1
ATOM 705 O O . ASN A 1 88 ? -22.912 4.546 4.690 1.00 78.75 88 ASN A O 1
ATOM 709 N N . ASN A 1 89 ? -23.798 2.731 3.695 1.00 86.56 89 ASN A N 1
ATOM 710 C CA . ASN A 1 89 ? -24.142 2.055 4.935 1.00 86.56 89 ASN A CA 1
ATOM 711 C C . ASN A 1 89 ? -22.862 1.506 5.587 1.00 86.56 89 ASN A C 1
ATOM 713 O O . ASN A 1 89 ? -22.243 0.595 5.042 1.00 86.56 89 ASN A O 1
ATOM 717 N N . LEU A 1 90 ? -22.465 2.061 6.734 1.00 89.25 90 LEU A N 1
ATOM 718 C CA . LEU A 1 90 ? -21.249 1.657 7.451 1.00 89.25 90 LEU A CA 1
ATOM 719 C C . LEU A 1 90 ? -21.331 0.228 8.015 1.00 89.25 90 LEU A C 1
ATOM 721 O O . LEU A 1 90 ? -20.297 -0.398 8.227 1.00 89.25 90 LEU A O 1
ATOM 725 N N . ASP A 1 91 ? -22.546 -0.301 8.195 1.00 87.19 91 ASP A N 1
ATOM 726 C CA . ASP A 1 91 ? -22.785 -1.682 8.633 1.00 87.19 91 ASP A CA 1
ATOM 727 C C . ASP A 1 91 ? -22.718 -2.699 7.480 1.00 87.19 91 ASP A C 1
ATOM 729 O O . ASP A 1 91 ? -22.842 -3.909 7.698 1.00 87.19 91 ASP A O 1
ATOM 733 N N . ASP A 1 92 ? -22.565 -2.238 6.234 1.00 89.31 92 ASP A N 1
ATOM 734 C CA . ASP A 1 92 ? -22.468 -3.125 5.082 1.00 89.31 92 ASP A CA 1
ATOM 735 C C . ASP A 1 92 ? -21.088 -3.791 5.025 1.00 89.31 92 ASP A C 1
ATOM 737 O O . ASP A 1 92 ? -20.114 -3.239 4.511 1.00 89.31 92 ASP A O 1
ATOM 741 N N . GLN A 1 93 ? -21.030 -5.028 5.519 1.00 88.31 93 GLN A N 1
ATOM 742 C CA . GLN A 1 93 ? -19.827 -5.866 5.528 1.00 88.31 93 GLN A CA 1
ATOM 743 C C . GLN A 1 93 ? -19.370 -6.316 4.133 1.00 88.31 93 GLN A C 1
ATOM 745 O O . GLN A 1 93 ? -18.377 -7.030 4.018 1.00 88.31 93 GLN A O 1
ATOM 750 N N . THR A 1 94 ? -20.090 -5.957 3.068 1.00 89.12 94 THR A N 1
ATOM 751 C CA . THR A 1 94 ? -19.599 -6.112 1.690 1.00 89.12 94 THR A CA 1
ATOM 752 C C . THR A 1 94 ? -18.824 -4.886 1.211 1.00 89.12 94 THR A C 1
ATOM 754 O O . THR A 1 94 ? -18.076 -4.987 0.242 1.00 89.12 94 THR A O 1
ATOM 757 N N . VAL A 1 95 ? -18.962 -3.752 1.906 1.00 89.88 95 VAL A N 1
ATOM 758 C CA . VAL A 1 95 ? -18.285 -2.487 1.597 1.00 89.88 95 VAL A CA 1
ATOM 759 C C . VAL A 1 95 ? -17.130 -2.238 2.560 1.00 89.88 95 VAL A C 1
ATOM 761 O O . VAL A 1 95 ? -16.037 -1.897 2.109 1.00 89.88 95 VAL A O 1
ATOM 764 N N . TYR A 1 96 ? -17.352 -2.440 3.862 1.00 91.69 96 TYR A N 1
ATOM 765 C CA . TYR A 1 96 ? -16.367 -2.158 4.906 1.00 91.69 96 TYR A CA 1
ATOM 766 C C . TYR A 1 96 ? -16.018 -3.386 5.744 1.00 91.69 96 TYR A C 1
ATOM 768 O O . TYR A 1 96 ? -16.883 -4.151 6.170 1.00 91.69 96 TYR A O 1
ATOM 776 N N . GLU A 1 97 ? -14.739 -3.502 6.077 1.00 91.00 97 GLU A N 1
ATOM 777 C CA . GLU A 1 97 ? -14.260 -4.240 7.233 1.00 91.00 97 GLU A CA 1
ATOM 778 C C . GLU A 1 97 ? -14.192 -3.279 8.429 1.00 91.00 97 GLU A C 1
ATOM 780 O O . GLU A 1 97 ? -13.411 -2.325 8.432 1.00 91.00 97 GLU A O 1
ATOM 785 N N . LEU A 1 98 ? -14.998 -3.527 9.466 1.00 92.25 98 LEU A N 1
ATOM 786 C CA . LEU A 1 98 ? -14.897 -2.776 10.714 1.00 92.25 98 LEU A CA 1
ATOM 787 C C . LEU A 1 98 ? -13.784 -3.355 11.587 1.00 92.25 98 LEU A C 1
ATOM 789 O O . LEU A 1 98 ? -13.930 -4.426 12.183 1.00 92.25 98 LEU A O 1
ATOM 793 N N . ARG A 1 99 ? -12.696 -2.604 11.726 1.00 92.69 99 ARG A N 1
ATOM 794 C CA . ARG A 1 99 ? -11.592 -2.919 12.631 1.00 92.69 99 ARG A CA 1
ATOM 795 C C . ARG A 1 99 ? -11.740 -2.054 13.871 1.00 92.69 99 ARG A C 1
ATOM 797 O O . ARG A 1 99 ? -11.725 -0.829 13.793 1.00 92.69 99 ARG A O 1
ATOM 804 N N . LEU A 1 100 ? -11.898 -2.684 15.029 1.00 93.81 100 LEU A N 1
ATOM 805 C CA . LEU A 1 100 ? -12.068 -1.968 16.291 1.00 93.81 100 LEU A CA 1
ATOM 806 C C . LEU A 1 100 ? -11.100 -2.450 17.360 1.00 93.81 100 LEU A C 1
ATOM 808 O O . LEU A 1 100 ? -10.688 -3.616 17.386 1.00 93.81 100 LEU A O 1
ATOM 812 N N . GLN A 1 101 ? -10.740 -1.537 18.251 1.00 94.44 101 GLN A N 1
ATOM 813 C CA . GLN A 1 101 ? -9.893 -1.809 19.404 1.00 94.44 101 GLN A CA 1
ATOM 814 C C . GLN A 1 101 ? -10.230 -0.856 20.551 1.00 94.44 101 GLN A C 1
ATOM 816 O O . GLN A 1 101 ? -10.634 0.288 20.334 1.00 94.44 101 GLN A O 1
ATOM 821 N N . TYR A 1 102 ? -10.017 -1.330 21.773 1.00 95.31 102 TYR A N 1
ATOM 822 C CA . TYR A 1 102 ? -10.042 -0.510 22.974 1.00 95.31 102 TYR A CA 1
ATOM 823 C C . TYR A 1 102 ? -8.623 -0.435 23.530 1.00 95.31 102 TYR A C 1
ATOM 825 O O . TYR A 1 102 ? -8.024 -1.468 23.834 1.00 95.31 102 TYR A O 1
ATOM 833 N N . LEU A 1 103 ? -8.064 0.770 23.609 1.00 93.44 103 LEU A N 1
ATOM 834 C CA . LEU A 1 103 ? -6.665 0.989 23.968 1.00 93.44 103 LEU A CA 1
ATOM 835 C C . LEU A 1 103 ? -6.550 1.692 25.317 1.00 93.44 103 LEU A C 1
ATOM 837 O O . LEU A 1 103 ? -7.336 2.585 25.636 1.00 93.44 103 LEU A O 1
ATOM 841 N N . ARG A 1 104 ? -5.531 1.311 26.093 1.00 91.75 104 ARG A N 1
ATOM 842 C CA . ARG A 1 104 ? -5.148 1.969 27.349 1.00 91.75 104 ARG A CA 1
ATOM 843 C C . ARG A 1 104 ? -3.640 2.205 27.385 1.00 91.75 104 ARG A C 1
ATOM 845 O O . ARG A 1 104 ? -2.871 1.336 26.977 1.00 91.75 104 ARG A O 1
ATOM 852 N N . GLY A 1 105 ? -3.227 3.368 27.878 1.00 88.12 105 GLY A N 1
ATOM 853 C CA . GLY A 1 105 ? -1.832 3.807 27.875 1.00 88.12 105 GLY A CA 1
ATOM 854 C C . GLY A 1 105 ? -1.593 5.007 28.797 1.00 88.12 105 GLY A C 1
ATOM 855 O O . GLY A 1 105 ? -2.498 5.408 29.535 1.00 88.12 105 GLY A O 1
ATOM 856 N N . PRO A 1 106 ? -0.382 5.596 28.778 1.00 82.81 106 PRO A N 1
ATOM 857 C CA . PRO A 1 106 ? 0.006 6.647 29.722 1.00 82.81 106 PRO A CA 1
ATOM 858 C C . PRO A 1 106 ? -0.804 7.945 29.577 1.00 82.81 106 PRO A C 1
ATOM 860 O O . PRO A 1 106 ? -0.832 8.743 30.513 1.00 82.81 106 PRO A O 1
ATOM 863 N N . GLY A 1 107 ? -1.496 8.139 28.447 1.00 79.75 107 GLY A N 1
ATOM 864 C CA . GLY A 1 107 ? -2.219 9.371 28.137 1.00 79.75 107 GLY A CA 1
ATOM 865 C C . GLY A 1 107 ? -1.300 10.595 28.045 1.00 79.75 107 GLY A C 1
ATOM 866 O O . GLY A 1 107 ? -0.115 10.564 28.379 1.00 79.75 107 GLY A O 1
ATOM 867 N N . SER A 1 108 ? -1.843 11.701 27.564 1.00 81.12 108 SER A N 1
ATOM 868 C CA . SER A 1 108 ? -1.194 13.009 27.540 1.00 81.12 108 SER A CA 1
ATOM 869 C C . SER A 1 108 ? -2.254 14.115 27.550 1.00 81.12 108 SER A C 1
ATOM 871 O O . SER A 1 108 ? -3.450 13.843 27.615 1.00 81.12 108 SER A O 1
ATOM 873 N N . GLU A 1 109 ? -1.834 15.378 27.470 1.00 76.81 109 GLU A N 1
ATOM 874 C CA . GLU 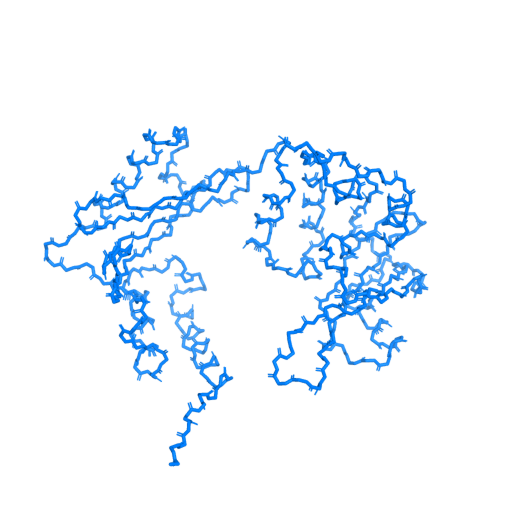A 1 109 ? -2.769 16.500 27.288 1.00 76.81 109 GLU A CA 1
ATOM 875 C C . GLU A 1 109 ? -3.499 16.454 25.933 1.00 76.81 109 GLU A C 1
ATOM 877 O O . GLU A 1 109 ? -4.524 17.111 25.769 1.00 76.81 109 GLU A O 1
ATOM 882 N N . VAL A 1 110 ? -2.972 15.691 24.967 1.00 75.81 110 VAL A N 1
ATOM 883 C CA . VAL A 1 110 ? -3.496 15.594 23.595 1.00 75.81 110 VAL A CA 1
ATOM 884 C C . VAL A 1 110 ? -4.166 14.241 23.334 1.00 75.81 110 VAL A C 1
ATOM 886 O O . VAL A 1 110 ? -5.065 14.163 22.506 1.00 75.81 110 VAL A O 1
ATOM 889 N N . GLU A 1 111 ? -3.768 13.190 24.056 1.00 80.62 111 GLU A N 1
ATOM 890 C CA . GLU A 1 111 ? -4.266 11.822 23.873 1.00 80.62 111 GLU A CA 1
ATOM 891 C C . GLU A 1 111 ? -4.875 11.279 25.179 1.00 80.62 111 GLU A C 1
ATOM 893 O O . GLU A 1 111 ? -4.183 11.208 26.197 1.00 80.62 111 GLU A O 1
ATOM 898 N N . PRO A 1 112 ? -6.149 10.859 25.190 1.00 84.62 112 PRO A N 1
ATOM 899 C CA . PRO A 1 112 ? -6.810 10.354 26.395 1.00 84.62 112 PRO A CA 1
ATOM 900 C C . PRO A 1 112 ? -6.210 9.014 26.821 1.00 84.62 112 PRO A C 1
ATOM 902 O O . PRO A 1 112 ? -6.035 8.156 25.972 1.00 84.62 112 PRO A O 1
ATOM 905 N N . SER A 1 113 ? -5.979 8.782 28.122 1.00 88.50 113 SER A N 1
ATOM 906 C CA . SER A 1 113 ? -5.366 7.550 28.683 1.00 88.50 113 SER A CA 1
ATOM 907 C C . SER A 1 113 ? -6.091 6.237 28.344 1.00 88.50 113 SER A C 1
ATOM 909 O O . SER A 1 113 ? -5.531 5.151 28.514 1.00 88.50 113 SER A O 1
ATOM 911 N N . CYS A 1 114 ? -7.333 6.328 27.872 1.00 92.31 114 CYS A N 1
ATOM 912 C CA . CYS A 1 114 ? -8.132 5.223 27.368 1.00 92.31 114 CYS A CA 1
ATOM 913 C C . CYS A 1 114 ? -9.107 5.714 26.292 1.00 92.31 114 CYS A C 1
ATOM 915 O O . CYS A 1 114 ? -9.701 6.787 26.427 1.00 92.31 114 CYS A O 1
ATOM 917 N N . TYR A 1 115 ? -9.253 4.943 25.215 1.00 94.38 115 TYR A N 1
ATOM 918 C CA . TYR A 1 115 ? -10.160 5.282 24.121 1.00 94.38 115 TYR A CA 1
ATOM 919 C C . TYR A 1 115 ? -10.514 4.073 23.257 1.00 94.38 115 TYR A C 1
ATOM 921 O O . TYR A 1 115 ? -9.773 3.091 23.159 1.00 94.38 115 TYR A O 1
ATOM 929 N N . TRP A 1 116 ? -11.645 4.195 22.575 1.00 96.56 116 TRP A N 1
ATOM 930 C CA . TRP A 1 116 ? -12.026 3.350 21.458 1.00 96.56 116 TRP A CA 1
ATOM 931 C C . TRP A 1 116 ? -11.427 3.875 20.159 1.00 96.56 116 TRP A C 1
ATOM 933 O O . TRP A 1 116 ? -11.417 5.081 19.914 1.00 96.56 116 TRP A O 1
ATOM 943 N N . SER A 1 117 ? -10.964 2.967 19.310 1.00 95.62 117 SER A N 1
ATOM 944 C CA . SER A 1 117 ? -10.519 3.254 17.950 1.00 95.62 117 SER A CA 1
ATOM 945 C C . SER A 1 117 ? -11.315 2.381 16.991 1.00 95.62 117 SER A C 1
ATOM 947 O O . SER A 1 117 ? -11.371 1.161 17.157 1.00 95.62 117 SER A O 1
ATOM 949 N N . PHE A 1 118 ? -11.939 3.035 16.018 1.00 95.88 118 PHE A N 1
ATOM 950 C CA . PHE A 1 118 ? -12.706 2.427 14.940 1.00 95.88 118 PHE A CA 1
ATOM 951 C C . PHE A 1 118 ? -12.044 2.776 13.617 1.00 95.88 118 PHE A C 1
ATOM 953 O O . PHE A 1 118 ? -11.747 3.944 13.377 1.00 95.88 118 PHE A O 1
ATOM 960 N N . ASP A 1 119 ? -11.839 1.780 12.772 1.00 94.38 119 ASP A N 1
ATOM 961 C CA . ASP A 1 119 ? -11.362 1.921 11.404 1.00 94.38 119 ASP A CA 1
ATOM 962 C C . ASP A 1 119 ? -12.336 1.178 10.482 1.00 94.38 119 ASP A C 1
ATOM 964 O O . ASP A 1 119 ? -12.420 -0.050 10.495 1.00 94.38 119 ASP A O 1
ATOM 968 N N . TYR A 1 120 ? -13.133 1.946 9.743 1.00 94.12 120 TYR A N 1
ATOM 969 C CA . TYR A 1 120 ? -14.016 1.467 8.685 1.00 94.12 120 TYR A CA 1
ATOM 970 C C . TYR A 1 120 ? -13.186 1.381 7.406 1.00 94.12 120 TYR A C 1
ATOM 972 O O . TYR A 1 120 ? -13.120 2.336 6.623 1.00 94.12 120 TYR A O 1
ATOM 980 N N . ALA A 1 121 ? -12.511 0.246 7.236 1.00 90.38 121 ALA A N 1
ATOM 981 C CA . ALA A 1 121 ? -11.604 0.001 6.127 1.00 90.38 121 ALA A CA 1
ATOM 982 C C . ALA A 1 121 ? -12.393 -0.518 4.912 1.00 90.38 121 ALA A C 1
ATOM 984 O O . ALA A 1 121 ? -13.016 -1.575 5.006 1.00 90.38 121 ALA A O 1
ATOM 985 N N . PRO A 1 122 ? -12.418 0.199 3.778 1.00 91.06 122 PRO A N 1
ATOM 986 C CA . PRO A 1 122 ? -13.164 -0.242 2.609 1.00 91.06 122 PRO A CA 1
ATOM 987 C C . PRO A 1 122 ? -12.470 -1.414 1.905 1.00 91.06 122 PRO A C 1
ATOM 989 O O . PRO A 1 122 ? -11.244 -1.439 1.808 1.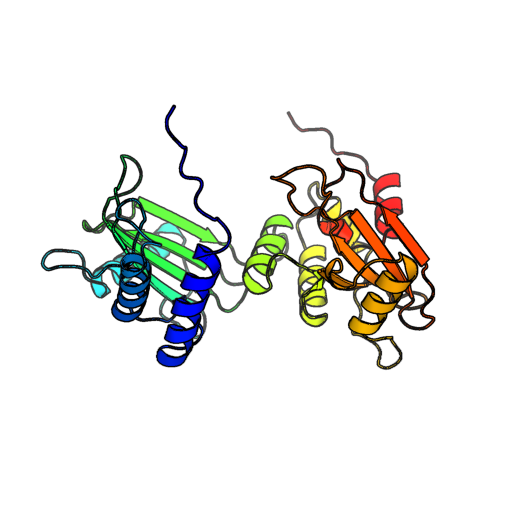00 91.06 122 PRO A O 1
ATOM 992 N N . PHE A 1 123 ? -13.248 -2.345 1.345 1.00 86.44 123 PHE A N 1
ATOM 993 C CA . PHE A 1 123 ? -12.713 -3.407 0.478 1.00 86.44 123 PHE A CA 1
ATOM 994 C C . PHE A 1 123 ? -12.311 -2.895 -0.912 1.00 86.44 123 PHE A C 1
ATOM 996 O O . PHE A 1 123 ? -11.461 -3.488 -1.575 1.00 86.44 123 PHE A O 1
ATOM 1003 N N . GLU A 1 124 ? -12.922 -1.802 -1.371 1.00 86.56 124 GLU A N 1
ATOM 1004 C CA . GLU A 1 124 ? -12.630 -1.187 -2.664 1.00 86.56 124 GLU A CA 1
ATOM 1005 C C . GLU A 1 124 ? -11.888 0.139 -2.486 1.00 86.56 124 GLU A C 1
ATOM 1007 O O . GLU A 1 124 ? -12.327 1.017 -1.748 1.00 86.56 124 GLU A O 1
ATOM 1012 N N . MET A 1 125 ? -10.796 0.336 -3.231 1.00 85.44 125 MET A N 1
ATOM 1013 C CA . MET A 1 125 ? -9.991 1.566 -3.159 1.00 85.44 125 MET A CA 1
ATOM 1014 C C . MET A 1 125 ? -10.736 2.830 -3.605 1.00 85.44 125 MET A C 1
ATOM 1016 O O . MET A 1 125 ? -10.283 3.930 -3.310 1.00 85.44 125 MET A O 1
ATOM 1020 N N . SER A 1 126 ? -11.839 2.697 -4.342 1.00 86.19 126 SER A N 1
ATOM 1021 C CA . SER A 1 126 ? -12.718 3.800 -4.759 1.00 86.19 126 SER A CA 1
ATOM 1022 C C . SER A 1 126 ? -13.643 4.281 -3.639 1.00 86.19 126 SER A C 1
ATOM 1024 O O . SER A 1 126 ? -14.248 5.346 -3.759 1.00 86.19 126 SER A O 1
ATOM 1026 N N . VAL A 1 127 ? -13.774 3.512 -2.557 1.00 89.62 127 VAL A N 1
ATOM 1027 C CA . VAL A 1 127 ? -14.630 3.840 -1.421 1.00 89.62 127 VAL A CA 1
ATOM 1028 C C . VAL A 1 127 ? -13.811 4.578 -0.364 1.00 89.62 127 VAL A C 1
ATOM 1030 O O . VAL A 1 127 ? -12.655 4.258 -0.102 1.00 89.62 127 VAL A O 1
ATOM 1033 N N . THR A 1 128 ? -14.416 5.594 0.244 1.00 90.75 128 THR A N 1
ATOM 1034 C CA . THR A 1 128 ? -13.799 6.382 1.314 1.00 90.75 128 THR A CA 1
ATOM 1035 C C . THR A 1 128 ? -13.749 5.587 2.615 1.00 90.75 128 THR A C 1
ATOM 1037 O O . THR A 1 128 ? -14.779 5.107 3.074 1.00 90.75 128 THR A O 1
ATOM 1040 N N . GLY A 1 129 ? -12.571 5.493 3.232 1.00 92.19 129 GLY A N 1
ATOM 1041 C CA . GLY A 1 129 ? -12.386 4.913 4.563 1.00 92.19 129 GLY A CA 1
ATOM 1042 C C . GLY A 1 129 ? -12.448 5.953 5.680 1.00 92.19 129 GLY A C 1
ATOM 1043 O O . GLY A 1 129 ? -12.143 7.133 5.466 1.00 92.19 129 GLY A O 1
ATOM 1044 N N . TYR A 1 130 ? -12.800 5.508 6.887 1.00 94.50 130 TYR A N 1
ATOM 1045 C CA . TYR A 1 130 ? -12.979 6.386 8.046 1.00 94.50 130 TYR A CA 1
ATOM 1046 C C . TYR A 1 130 ? -12.309 5.818 9.288 1.00 94.50 130 TYR A C 1
ATOM 1048 O O . TYR A 1 130 ? -12.575 4.684 9.672 1.00 94.50 130 TYR A O 1
ATOM 1056 N N . THR A 1 131 ? -11.531 6.644 9.981 1.00 95.56 131 THR A N 1
ATOM 1057 C CA . THR A 1 131 ? -10.972 6.299 11.288 1.00 95.56 131 THR A CA 1
ATOM 1058 C C . THR A 1 131 ? -11.489 7.276 12.337 1.00 95.56 131 THR A C 1
ATOM 1060 O O . THR A 1 131 ? -11.417 8.489 12.142 1.00 95.56 131 THR A O 1
ATOM 1063 N N . VAL A 1 132 ? -12.009 6.772 13.455 1.00 97.00 132 VAL A N 1
ATOM 1064 C CA . VAL A 1 132 ? -12.590 7.582 14.537 1.00 97.00 132 VAL A CA 1
ATOM 1065 C C . VAL A 1 132 ? -12.056 7.113 15.885 1.00 97.00 132 VAL A C 1
ATOM 1067 O O . VAL A 1 132 ? -12.029 5.915 16.174 1.00 97.00 132 VAL A O 1
ATOM 1070 N N . TYR A 1 133 ? -11.664 8.069 16.726 1.00 96.44 133 TYR A N 1
ATOM 1071 C CA . TYR A 1 133 ? -11.180 7.828 18.080 1.00 96.44 133 TYR A CA 1
ATOM 1072 C C . TYR A 1 133 ? -12.106 8.481 19.110 1.00 96.44 133 TYR A C 1
ATOM 1074 O O . TYR A 1 133 ? -12.356 9.689 19.055 1.00 96.44 133 TYR A O 1
ATOM 1082 N N . ILE A 1 134 ? -12.606 7.686 20.059 1.00 97.00 134 ILE A N 1
ATOM 1083 C CA . ILE A 1 134 ? -13.661 8.082 21.005 1.00 97.00 134 ILE A CA 1
ATOM 1084 C C . ILE A 1 134 ? -13.181 7.866 22.436 1.00 97.00 134 ILE A C 1
ATOM 1086 O O . ILE A 1 134 ? -12.747 6.770 22.788 1.00 97.00 134 ILE A O 1
ATOM 1090 N N . THR A 1 135 ? -13.263 8.898 23.272 1.00 94.62 135 THR A N 1
ATOM 1091 C CA . THR A 1 135 ? -12.933 8.790 24.701 1.00 94.62 135 THR A CA 1
ATOM 1092 C C . THR A 1 135 ? -13.977 7.960 25.459 1.00 94.62 135 THR A C 1
ATOM 1094 O O . THR A 1 135 ? -15.080 7.717 24.968 1.00 94.62 135 THR A O 1
ATOM 1097 N N . ASN A 1 136 ? -13.676 7.557 26.694 1.00 91.56 136 ASN A N 1
ATOM 1098 C CA . ASN A 1 136 ? -14.651 6.860 27.542 1.00 91.56 136 ASN A CA 1
ATOM 1099 C C . ASN A 1 136 ? -15.905 7.693 27.863 1.00 91.56 136 ASN A C 1
ATOM 1101 O O . ASN A 1 136 ? -16.939 7.129 28.205 1.00 91.56 136 ASN A O 1
ATOM 1105 N N . GLU A 1 137 ? -15.840 9.018 27.742 1.00 92.56 137 GLU A N 1
ATOM 1106 C CA . GLU A 1 137 ? -16.980 9.924 27.919 1.00 92.56 137 GLU A CA 1
ATOM 1107 C C . GLU A 1 137 ? -17.856 10.036 26.658 1.00 92.56 137 GLU A C 1
ATOM 1109 O O . GLU A 1 137 ? -18.822 10.799 26.649 1.00 92.56 137 GLU A O 1
ATOM 1114 N N . GLY A 1 138 ? -17.525 9.308 25.586 1.00 94.12 138 GLY A N 1
ATOM 1115 C CA . GLY A 1 138 ? -18.264 9.344 24.324 1.00 94.12 138 GLY A CA 1
ATOM 1116 C C . GLY A 1 138 ? -17.925 10.545 23.439 1.00 94.12 138 GLY A C 1
ATOM 1117 O O . GLY A 1 138 ? -18.706 10.895 22.556 1.00 94.12 138 GLY A O 1
ATOM 1118 N N . VAL A 1 139 ? -16.778 11.194 23.660 1.00 95.00 139 VAL A N 1
ATOM 1119 C CA . VAL A 1 139 ? -16.336 12.342 22.857 1.00 95.00 139 VAL A CA 1
ATOM 1120 C C . VAL A 1 139 ? -15.406 11.873 21.743 1.00 95.00 139 VAL A C 1
ATOM 1122 O O . VAL A 1 139 ? -14.396 11.221 22.003 1.00 95.00 139 VAL A O 1
ATOM 1125 N N . VAL A 1 140 ? -15.709 12.246 20.498 1.00 96.31 140 VAL A N 1
ATOM 1126 C CA . VAL A 1 140 ? -14.779 12.080 19.372 1.00 96.31 140 VAL A CA 1
ATOM 1127 C C . VAL A 1 140 ? -13.691 13.144 19.486 1.00 96.31 140 VAL A C 1
ATOM 1129 O O . VAL A 1 140 ? -13.967 14.333 19.326 1.00 96.31 140 VAL A O 1
ATOM 1132 N N . TRP A 1 141 ? -12.462 12.729 19.790 1.00 93.75 141 TRP A N 1
ATOM 1133 C CA . TRP A 1 141 ? -11.331 13.651 19.975 1.00 93.75 141 TRP A CA 1
ATOM 1134 C C . TRP A 1 141 ? -10.422 13.725 18.745 1.00 93.75 141 TRP A C 1
ATOM 1136 O O . TRP A 1 141 ? -9.735 14.724 18.540 1.00 93.75 141 TRP A O 1
ATOM 1146 N N . SER A 1 142 ? -10.433 12.684 17.91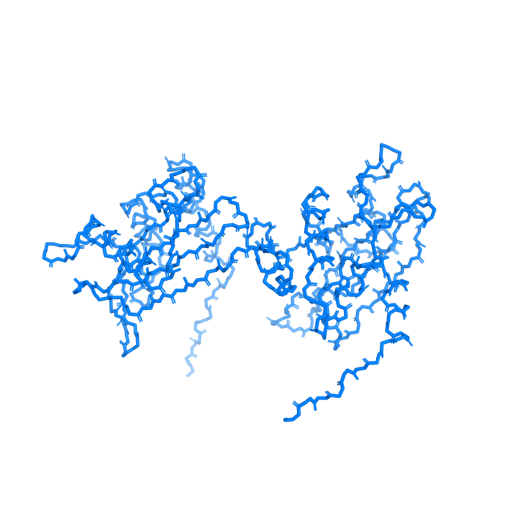2 1.00 94.44 142 SER A N 1
ATOM 1147 C CA . SER A 1 142 ? -9.694 12.634 16.656 1.00 94.44 142 SER A CA 1
ATOM 1148 C C . SER A 1 142 ? -10.441 11.785 15.634 1.00 94.44 142 SER A C 1
ATOM 1150 O O . SER A 1 142 ? -11.103 10.802 15.977 1.00 94.44 142 SER A O 1
ATOM 1152 N N . SER A 1 143 ? -10.337 12.176 14.371 1.00 95.75 143 SER A N 1
ATOM 1153 C CA . SER A 1 143 ? -10.945 11.487 13.243 1.00 95.75 143 SER A CA 1
ATOM 1154 C C . SER A 1 143 ? -10.156 11.769 11.966 1.00 95.75 143 SER A C 1
ATOM 1156 O O . SER A 1 143 ? -9.585 12.849 11.792 1.00 95.75 143 SER A O 1
ATOM 1158 N N . TYR A 1 144 ? -10.108 10.780 11.080 1.00 92.75 144 TYR A N 1
ATOM 1159 C CA . TYR A 1 144 ? -9.415 10.848 9.799 1.00 92.75 144 TYR A CA 1
ATOM 1160 C C . TYR A 1 144 ? -10.307 10.276 8.705 1.00 92.75 144 TYR A C 1
ATOM 1162 O O . TYR A 1 144 ? -11.031 9.302 8.912 1.00 92.75 144 TYR A O 1
ATOM 1170 N N . VAL A 1 145 ? -10.216 10.878 7.524 1.00 90.56 145 VAL A N 1
ATOM 1171 C CA . VAL A 1 145 ? -10.845 10.376 6.304 1.00 90.56 145 VAL A CA 1
ATOM 1172 C C . VAL A 1 145 ? -9.736 9.961 5.358 1.00 90.56 145 VAL A C 1
ATOM 1174 O O . VAL A 1 145 ? -8.798 10.730 5.136 1.00 90.56 145 VAL A O 1
ATOM 1177 N N . THR A 1 146 ? -9.867 8.769 4.789 1.00 87.81 146 THR A N 1
ATOM 1178 C CA . THR A 1 146 ? -9.053 8.322 3.658 1.00 87.81 146 THR A CA 1
ATOM 1179 C C . THR A 1 146 ? -9.941 8.374 2.421 1.00 87.81 146 THR A C 1
ATOM 1181 O O . THR A 1 146 ? -10.748 7.462 2.238 1.00 87.81 146 THR A O 1
ATOM 1184 N N . PRO A 1 147 ? -9.868 9.441 1.602 1.00 85.94 147 PRO A N 1
ATOM 1185 C CA . PRO A 1 147 ? -10.697 9.554 0.410 1.00 85.94 147 PRO A CA 1
ATOM 1186 C C . PRO A 1 147 ? -10.470 8.369 -0.526 1.00 85.94 147 PRO A C 1
ATOM 1188 O O . PRO A 1 147 ? -9.325 7.956 -0.732 1.00 85.94 147 PRO A O 1
ATOM 1191 N N . GLY A 1 148 ? -11.556 7.853 -1.098 1.00 87.00 148 GLY A N 1
ATOM 1192 C CA . GLY A 1 148 ? -11.471 6.871 -2.170 1.00 87.00 148 GLY A CA 1
ATOM 1193 C C . GLY A 1 148 ? -10.755 7.439 -3.399 1.00 87.00 148 GLY A C 1
ATOM 1194 O O . GLY A 1 148 ? -10.725 8.649 -3.628 1.00 87.00 148 GLY A O 1
ATOM 1195 N N . ILE A 1 149 ? -10.162 6.558 -4.200 1.00 88.50 149 ILE A N 1
ATOM 1196 C CA . ILE A 1 149 ? -9.527 6.921 -5.463 1.00 88.50 149 ILE A CA 1
ATOM 1197 C C . ILE A 1 149 ? -10.604 7.184 -6.516 1.00 88.50 149 ILE A C 1
ATOM 1199 O O . ILE A 1 149 ? -11.297 6.271 -6.964 1.00 88.50 149 ILE A O 1
ATOM 1203 N N . GLU A 1 150 ? -10.664 8.427 -6.974 1.00 87.00 150 GLU A N 1
ATOM 1204 C CA . GLU A 1 150 ? -11.471 8.875 -8.110 1.00 87.00 150 GLU A CA 1
ATOM 1205 C C . GLU A 1 150 ? -10.618 9.526 -9.214 1.00 87.00 150 GLU A C 1
ATOM 1207 O O . GLU A 1 150 ? -9.425 9.805 -9.033 1.00 87.00 150 GLU A O 1
ATOM 1212 N N . GLU A 1 151 ? -11.218 9.765 -10.383 1.00 82.88 151 GLU A N 1
ATOM 1213 C CA . GLU A 1 151 ? -10.564 10.498 -11.472 1.00 82.88 151 GLU A CA 1
ATOM 1214 C C . GLU A 1 151 ? -10.154 11.900 -10.995 1.00 82.88 151 GLU A C 1
ATOM 1216 O O . GLU A 1 151 ? -10.942 12.612 -10.381 1.00 82.88 151 GLU A O 1
ATOM 1221 N N . GLY A 1 152 ? -8.907 12.302 -11.260 1.00 83.88 152 GLY A N 1
ATOM 1222 C CA . GLY A 1 152 ? -8.369 13.561 -10.738 1.00 83.88 152 GLY A CA 1
ATOM 1223 C C . GLY A 1 152 ? -7.868 13.497 -9.291 1.00 83.88 152 GLY A C 1
ATOM 1224 O O . GLY A 1 152 ? -7.420 14.515 -8.771 1.00 83.88 152 GLY A O 1
ATOM 1225 N N . SER A 1 153 ? -7.851 12.327 -8.641 1.00 90.06 153 SER A N 1
ATOM 1226 C CA . SER A 1 153 ? -7.139 12.166 -7.364 1.00 90.06 153 SER A CA 1
ATOM 1227 C C . SER A 1 153 ? -5.667 12.568 -7.492 1.00 90.06 153 SER A C 1
ATOM 1229 O O . SER A 1 153 ? -5.035 12.362 -8.533 1.00 90.06 153 SER A O 1
ATOM 1231 N N . SER A 1 154 ? -5.077 13.091 -6.414 1.00 90.06 154 SER A N 1
ATOM 1232 C CA . SER A 1 154 ? -3.628 13.319 -6.387 1.00 90.06 154 SER A CA 1
ATOM 1233 C C . SER A 1 154 ? -2.873 11.992 -6.511 1.00 90.06 154 SER A C 1
ATOM 1235 O O . SER A 1 154 ? -3.269 10.974 -5.936 1.00 90.06 154 SER A O 1
ATOM 1237 N N . ILE A 1 155 ? -1.738 11.993 -7.207 1.00 90.69 155 ILE A N 1
ATOM 1238 C CA . ILE A 1 155 ? -0.912 10.784 -7.340 1.00 90.69 155 ILE A CA 1
ATOM 1239 C C . ILE A 1 155 ? -0.378 10.285 -5.990 1.00 90.69 155 ILE A C 1
ATOM 1241 O O . ILE A 1 155 ? -0.179 9.084 -5.829 1.00 90.69 155 ILE A O 1
ATOM 1245 N N . LEU A 1 156 ? -0.197 11.168 -5.002 1.00 88.38 156 LEU A N 1
ATOM 1246 C CA . LEU A 1 156 ? 0.175 10.771 -3.642 1.00 88.38 156 LEU A CA 1
ATOM 1247 C C . LEU A 1 156 ? -0.941 9.972 -2.953 1.00 88.38 156 LEU A C 1
ATOM 1249 O O . LEU A 1 156 ? -0.645 8.989 -2.273 1.00 88.38 156 LEU A O 1
ATOM 1253 N N . ALA A 1 157 ? -2.207 10.358 -3.139 1.00 87.75 157 ALA A N 1
ATOM 1254 C CA . ALA A 1 157 ? -3.345 9.611 -2.599 1.00 87.75 157 ALA A CA 1
ATOM 1255 C C . ALA A 1 157 ? -3.430 8.213 -3.230 1.00 87.75 157 ALA A C 1
ATOM 1257 O O . ALA A 1 157 ? -3.481 7.218 -2.510 1.00 87.75 157 ALA A O 1
ATOM 1258 N N . ILE A 1 158 ? -3.310 8.135 -4.561 1.00 91.75 158 ILE A N 1
ATOM 1259 C CA . ILE A 1 158 ? -3.267 6.863 -5.301 1.00 91.75 158 ILE A CA 1
ATOM 1260 C C . ILE A 1 158 ? -2.100 6.000 -4.808 1.00 91.75 158 ILE A C 1
ATOM 1262 O O . ILE A 1 158 ? -2.272 4.831 -4.482 1.00 91.75 158 ILE A O 1
ATOM 1266 N N . GLN A 1 159 ? -0.903 6.578 -4.699 1.00 91.00 159 GLN A N 1
ATOM 1267 C CA . GLN A 1 159 ? 0.274 5.883 -4.184 1.00 91.00 159 GLN A CA 1
ATOM 1268 C C . GLN A 1 159 ? 0.042 5.321 -2.780 1.00 91.00 159 GLN A C 1
ATOM 1270 O O . GLN A 1 159 ? 0.371 4.166 -2.525 1.00 91.00 159 GLN A O 1
ATOM 1275 N N . THR A 1 160 ? -0.510 6.128 -1.878 1.00 87.44 160 THR A N 1
ATOM 1276 C CA . THR A 1 160 ? -0.727 5.740 -0.481 1.00 87.44 160 THR A CA 1
ATOM 1277 C C . THR A 1 160 ? -1.714 4.583 -0.380 1.00 87.44 160 THR A C 1
ATOM 1279 O O . THR A 1 160 ? -1.420 3.598 0.290 1.00 87.44 160 THR A O 1
ATOM 1282 N N . ALA A 1 161 ? -2.832 4.654 -1.104 1.00 87.06 161 ALA A N 1
ATOM 1283 C CA . ALA A 1 161 ? -3.839 3.597 -1.121 1.00 87.06 161 ALA A CA 1
ATOM 1284 C C . ALA A 1 161 ? -3.260 2.248 -1.589 1.00 87.06 161 ALA A C 1
ATOM 1286 O O . ALA A 1 161 ? -3.440 1.232 -0.923 1.00 87.06 161 ALA A O 1
ATOM 1287 N N . PHE A 1 162 ? -2.479 2.238 -2.673 1.00 91.19 162 PHE A N 1
ATOM 1288 C CA . PHE A 1 162 ? -1.862 1.002 -3.160 1.00 91.19 162 PHE A CA 1
ATOM 1289 C C . PHE A 1 162 ? -0.712 0.501 -2.273 1.00 91.19 162 PHE A C 1
ATOM 1291 O O . PHE A 1 162 ? -0.534 -0.708 -2.147 1.00 91.19 162 PHE A O 1
ATOM 1298 N N . ILE A 1 163 ? 0.065 1.389 -1.638 1.00 89.50 163 ILE A N 1
ATOM 1299 C CA . ILE A 1 163 ? 1.085 0.985 -0.652 1.00 89.50 163 ILE A CA 1
ATOM 1300 C C . ILE A 1 163 ? 0.437 0.323 0.564 1.00 89.50 163 ILE A C 1
ATOM 1302 O O . ILE A 1 163 ? 0.991 -0.648 1.076 1.00 89.50 163 ILE A O 1
ATOM 1306 N N . ASN A 1 164 ? -0.694 0.845 1.036 1.00 83.25 164 ASN A N 1
ATOM 1307 C CA . ASN A 1 164 ? -1.387 0.281 2.191 1.00 83.25 164 ASN A CA 1
ATOM 1308 C C . ASN A 1 164 ? -1.888 -1.141 1.905 1.00 83.25 164 ASN A C 1
ATOM 1310 O O . ASN A 1 164 ? -1.806 -1.989 2.786 1.00 83.25 164 ASN A O 1
ATOM 1314 N N . GLU A 1 165 ? -2.329 -1.403 0.674 1.00 84.38 165 GLU A N 1
ATOM 1315 C CA . GLU A 1 165 ? -2.843 -2.714 0.266 1.00 84.38 165 GLU A CA 1
ATOM 1316 C C . GLU A 1 165 ? -1.731 -3.714 -0.092 1.00 84.38 165 GLU A C 1
ATOM 1318 O O . GLU A 1 165 ? -1.734 -4.862 0.343 1.00 84.38 165 GLU A O 1
ATOM 1323 N N . PHE A 1 166 ? -0.747 -3.292 -0.891 1.00 88.25 166 PHE A N 1
ATOM 1324 C CA . PHE A 1 166 ? 0.240 -4.200 -1.491 1.00 88.25 166 PHE A CA 1
ATOM 1325 C C . PHE A 1 166 ? 1.650 -4.063 -0.894 1.00 88.25 166 PHE A C 1
ATOM 1327 O O . PHE A 1 166 ? 2.585 -4.753 -1.309 1.00 88.25 166 PHE A O 1
ATOM 1334 N N . GLY A 1 167 ? 1.835 -3.167 0.076 1.00 86.88 167 GLY A N 1
ATOM 1335 C CA . GLY A 1 167 ? 3.115 -2.874 0.714 1.00 86.88 167 GLY A CA 1
ATOM 1336 C C . GLY A 1 167 ? 3.982 -1.873 -0.059 1.00 86.88 167 GLY A C 1
ATOM 1337 O O . GLY A 1 167 ? 3.775 -1.573 -1.229 1.00 86.88 167 GLY A O 1
ATOM 1338 N N . GLN A 1 168 ? 5.023 -1.353 0.592 1.00 84.81 168 GLN A N 1
ATOM 1339 C CA . GLN A 1 168 ? 5.859 -0.261 0.059 1.00 84.81 168 GLN A CA 1
ATOM 1340 C C . GLN A 1 168 ? 6.796 -0.640 -1.108 1.00 84.81 168 GLN A C 1
ATOM 1342 O O . GLN A 1 168 ? 7.387 0.242 -1.741 1.00 84.81 168 GLN A O 1
ATOM 1347 N N . TYR A 1 169 ? 6.984 -1.934 -1.379 1.00 86.62 169 TYR A N 1
ATOM 1348 C CA . TYR A 1 169 ? 7.962 -2.431 -2.346 1.00 86.62 169 TYR A CA 1
ATOM 1349 C C . TYR A 1 169 ? 7.291 -2.842 -3.659 1.00 86.62 169 TYR A C 1
ATOM 1351 O O . TYR A 1 169 ? 6.990 -4.011 -3.874 1.00 86.62 169 TYR A O 1
ATOM 1359 N N . TYR A 1 170 ? 7.142 -1.892 -4.583 1.00 89.31 170 TYR A N 1
ATOM 1360 C CA . TYR A 1 170 ? 6.486 -2.118 -5.881 1.00 89.31 170 TYR A CA 1
ATOM 1361 C C . TYR A 1 170 ? 7.021 -3.320 -6.673 1.00 89.31 170 TYR A C 1
ATOM 1363 O O . TYR A 1 170 ? 6.272 -3.979 -7.380 1.00 89.31 170 TYR A O 1
ATOM 1371 N N . GLY A 1 171 ? 8.318 -3.628 -6.562 1.00 87.94 171 GLY A N 1
ATOM 1372 C CA . GLY A 1 171 ? 8.921 -4.779 -7.244 1.00 87.94 171 GLY A CA 1
ATOM 1373 C C . GLY A 1 171 ? 8.445 -6.146 -6.758 1.00 87.94 171 GLY A C 1
ATOM 1374 O O . GLY A 1 171 ? 8.742 -7.144 -7.413 1.00 87.94 171 GLY A O 1
ATOM 1375 N N . GLN A 1 172 ? 7.743 -6.186 -5.627 1.00 89.88 172 GLN A N 1
ATOM 1376 C CA . GLN A 1 172 ? 7.124 -7.383 -5.064 1.00 89.88 172 GLN A CA 1
ATOM 1377 C C . GLN A 1 172 ? 5.646 -7.495 -5.443 1.00 89.88 172 GLN A C 1
ATOM 1379 O O . GLN A 1 172 ? 5.045 -8.541 -5.223 1.00 89.88 172 GLN A O 1
ATOM 1384 N N . TRP A 1 173 ? 5.054 -6.441 -6.012 1.00 93.75 173 TRP A N 1
ATOM 1385 C CA . TRP A 1 173 ? 3.659 -6.476 -6.422 1.00 93.75 173 TRP A CA 1
ATOM 1386 C C . TRP A 1 173 ? 3.486 -7.380 -7.636 1.00 93.75 173 TRP A C 1
ATOM 1388 O O . TRP A 1 173 ? 4.332 -7.445 -8.537 1.00 93.75 173 TRP A O 1
ATOM 1398 N N . GLU A 1 174 ? 2.339 -8.045 -7.68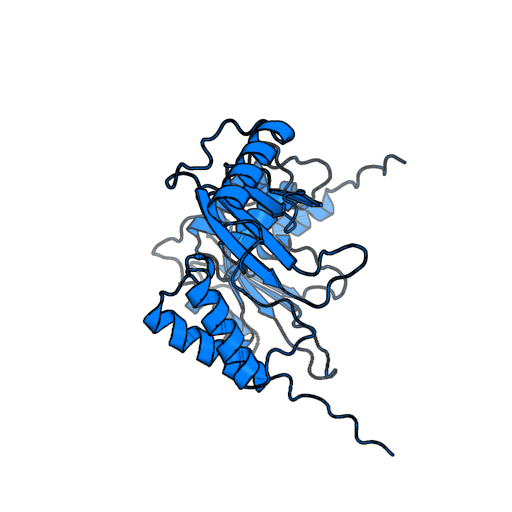9 1.00 94.00 174 GLU A N 1
ATOM 1399 C CA . GLU A 1 174 ? 1.931 -8.776 -8.876 1.00 94.00 174 GLU A CA 1
ATOM 1400 C C . GLU A 1 174 ? 1.703 -7.833 -10.059 1.00 94.00 174 GLU A C 1
ATOM 1402 O O . GLU A 1 174 ? 1.254 -6.697 -9.897 1.00 94.00 174 GLU A O 1
ATOM 1407 N N . GLN A 1 175 ? 2.015 -8.300 -11.274 1.00 94.00 175 GLN A N 1
ATOM 1408 C CA . GLN A 1 175 ? 1.967 -7.441 -12.464 1.00 94.00 175 GLN A CA 1
ATOM 1409 C C . GLN A 1 175 ? 0.559 -6.872 -12.702 1.00 94.00 175 GLN A C 1
ATOM 1411 O O . GLN A 1 175 ? 0.431 -5.732 -13.138 1.00 94.00 175 GLN A O 1
ATOM 1416 N N . GLY A 1 176 ? -0.496 -7.625 -12.368 1.00 94.44 176 GLY A N 1
ATOM 1417 C CA . GLY A 1 176 ? -1.872 -7.124 -12.418 1.00 94.44 176 GLY A CA 1
ATOM 1418 C C . GLY A 1 176 ? -2.073 -5.877 -11.551 1.00 94.44 176 GLY A C 1
ATOM 1419 O O . GLY A 1 176 ? -2.637 -4.894 -12.020 1.00 94.44 176 GLY A O 1
ATOM 1420 N N . ASN A 1 177 ? -1.520 -5.863 -10.336 1.00 94.06 177 ASN A N 1
ATOM 1421 C CA . ASN A 1 177 ? -1.639 -4.733 -9.411 1.00 94.06 177 ASN A CA 1
ATOM 1422 C C . ASN A 1 177 ? -0.851 -3.516 -9.910 1.00 94.06 177 ASN A C 1
ATOM 1424 O O . ASN A 1 177 ? -1.309 -2.385 -9.768 1.00 94.06 177 ASN A O 1
ATOM 1428 N N . ILE A 1 178 ? 0.303 -3.736 -10.554 1.00 95.69 178 ILE A N 1
ATOM 1429 C CA . ILE A 1 178 ? 1.058 -2.667 -11.226 1.00 95.69 178 ILE A CA 1
ATOM 1430 C C . ILE A 1 178 ? 0.236 -2.040 -12.354 1.00 95.69 178 ILE A C 1
ATOM 1432 O O . ILE A 1 178 ? 0.205 -0.816 -12.474 1.00 95.69 178 ILE A O 1
ATOM 1436 N N . ILE A 1 179 ? -0.435 -2.851 -13.176 1.00 95.00 179 ILE A N 1
ATOM 1437 C CA . ILE A 1 179 ? -1.276 -2.346 -14.270 1.00 95.00 179 ILE A CA 1
ATOM 1438 C C . ILE A 1 179 ? -2.381 -1.452 -13.698 1.00 95.00 179 ILE A C 1
ATOM 1440 O O . ILE A 1 179 ? -2.466 -0.288 -14.081 1.00 95.00 179 ILE A O 1
ATOM 1444 N N . VAL A 1 180 ? -3.134 -1.938 -12.707 1.00 93.31 180 VAL A N 1
ATOM 1445 C CA . VAL A 1 180 ? -4.220 -1.164 -12.079 1.00 93.31 180 VAL A CA 1
ATOM 1446 C C . VAL A 1 180 ? -3.693 0.126 -11.435 1.00 93.31 180 VAL A C 1
ATOM 1448 O O . VAL A 1 180 ? -4.250 1.199 -11.667 1.00 93.31 180 VAL A O 1
ATOM 1451 N N . PHE A 1 181 ? -2.583 0.057 -10.691 1.00 94.44 181 PHE A N 1
ATOM 1452 C CA . PHE A 1 181 ? -1.944 1.235 -10.094 1.00 94.44 181 PHE A CA 1
ATOM 1453 C C . PHE A 1 181 ? -1.571 2.277 -11.146 1.00 94.44 181 PHE A C 1
ATOM 1455 O O . PHE A 1 181 ? -1.848 3.465 -10.994 1.00 94.44 181 PHE A O 1
ATOM 1462 N N . THR A 1 182 ? -0.909 1.839 -12.215 1.00 94.00 182 THR A N 1
ATOM 1463 C CA . THR A 1 182 ? -0.390 2.750 -13.238 1.00 94.00 182 THR A CA 1
ATOM 1464 C C . THR A 1 182 ? -1.496 3.336 -14.104 1.00 94.00 182 THR A C 1
ATOM 1466 O O . THR A 1 182 ? -1.359 4.475 -14.548 1.00 94.00 182 THR A O 1
ATOM 1469 N N . ASP A 1 183 ? -2.599 2.619 -14.309 1.00 92.94 183 ASP A N 1
ATOM 1470 C CA . ASP A 1 183 ? -3.776 3.158 -14.986 1.00 92.94 183 ASP A CA 1
ATOM 1471 C C . ASP A 1 183 ? -4.454 4.248 -14.147 1.00 92.94 183 ASP A C 1
ATOM 1473 O O . ASP A 1 183 ? -4.703 5.332 -14.678 1.00 92.94 183 ASP A O 1
ATOM 1477 N N . ALA A 1 184 ? -4.608 4.049 -12.833 1.00 92.31 184 ALA A N 1
ATOM 1478 C CA . ALA A 1 184 ? -5.051 5.113 -11.926 1.00 92.31 184 ALA A CA 1
ATOM 1479 C C . ALA A 1 184 ? -4.057 6.294 -11.897 1.00 92.31 184 ALA A C 1
ATOM 1481 O O . ALA A 1 184 ? -4.436 7.462 -11.972 1.00 92.31 184 ALA A O 1
ATOM 1482 N N . ALA A 1 185 ? -2.751 6.015 -11.862 1.00 93.19 185 ALA A N 1
ATOM 1483 C CA . ALA A 1 185 ? -1.715 7.046 -11.852 1.00 93.19 185 ALA A CA 1
ATOM 1484 C C . ALA A 1 185 ? -1.725 7.933 -13.113 1.00 93.19 185 ALA A C 1
ATOM 1486 O O . ALA A 1 185 ? -1.366 9.111 -13.043 1.00 93.19 185 ALA A O 1
ATOM 1487 N N . LYS A 1 186 ? -2.138 7.401 -14.272 1.00 92.25 186 LYS A N 1
ATOM 1488 C CA . LYS A 1 186 ? -2.272 8.178 -15.520 1.00 92.25 186 LYS A CA 1
ATOM 1489 C C . LYS A 1 186 ? -3.438 9.169 -15.465 1.00 92.25 186 LYS A C 1
ATOM 1491 O O . LYS A 1 186 ? -3.337 10.233 -16.091 1.00 92.25 186 LYS A O 1
ATOM 1496 N N . THR A 1 187 ? -4.505 8.837 -14.736 1.00 90.12 187 THR A N 1
ATOM 1497 C CA . THR A 1 187 ? -5.709 9.672 -14.559 1.00 90.12 187 THR A CA 1
ATOM 1498 C C . THR A 1 187 ? -5.611 10.630 -13.373 1.00 90.12 187 THR A C 1
ATOM 1500 O O . THR A 1 187 ? -6.529 11.415 -13.149 1.00 90.12 187 THR A O 1
ATOM 1503 N N . ALA A 1 188 ? -4.509 10.585 -12.622 1.00 91.06 188 ALA A N 1
ATOM 1504 C CA . ALA A 1 188 ? -4.245 11.509 -11.529 1.00 91.06 188 ALA A CA 1
ATOM 1505 C C . ALA A 1 188 ? -4.228 12.973 -12.000 1.00 91.06 188 ALA A C 1
ATOM 1507 O O . ALA A 1 188 ? -3.889 13.257 -13.162 1.00 91.06 188 ALA A O 1
ATOM 1508 N N . ASP A 1 189 ? -4.530 13.898 -11.083 1.00 86.38 189 ASP A N 1
ATOM 1509 C CA . ASP A 1 189 ? -4.365 15.333 -11.327 1.00 86.38 189 ASP A CA 1
ATOM 1510 C C . ASP A 1 189 ? -2.907 15.617 -11.739 1.00 86.38 189 ASP A C 1
ATOM 1512 O O . ASP A 1 189 ? -1.974 15.329 -10.981 1.00 86.38 189 ASP A O 1
ATOM 1516 N N . PRO A 1 190 ? -2.668 16.140 -12.958 1.00 78.56 190 PRO A N 1
ATOM 1517 C CA . PRO A 1 190 ? -1.321 16.398 -13.441 1.00 78.56 190 PRO A CA 1
ATOM 1518 C C . PRO A 1 190 ? -0.656 17.616 -12.797 1.00 78.56 190 PRO A C 1
ATOM 1520 O O . PRO A 1 190 ? 0.497 17.896 -13.145 1.00 78.56 190 PRO A O 1
ATOM 1523 N N . MET A 1 191 ? -1.353 18.369 -11.940 1.00 71.50 191 MET A N 1
ATOM 1524 C CA . MET A 1 191 ? -0.856 19.619 -11.380 1.00 71.50 191 MET A CA 1
ATOM 1525 C C . MET A 1 191 ? 0.467 19.394 -10.619 1.00 71.50 191 MET A C 1
ATOM 1527 O O . MET A 1 191 ? 0.511 18.966 -9.473 1.00 71.50 191 MET A O 1
ATOM 1531 N N . TYR A 1 192 ? 1.567 19.708 -11.313 1.00 63.81 192 TYR A N 1
ATOM 1532 C CA . TYR A 1 192 ? 2.947 19.788 -10.812 1.00 63.81 192 TYR A CA 1
ATOM 1533 C C . TYR A 1 192 ? 3.668 18.461 -10.525 1.00 63.81 192 TYR A C 1
ATOM 1535 O O . TYR A 1 192 ? 4.728 18.441 -9.895 1.00 63.81 192 TYR A O 1
ATOM 1543 N N . GLU A 1 193 ? 3.182 17.357 -11.088 1.00 83.25 193 GLU A N 1
ATOM 1544 C CA . GLU A 1 193 ? 3.718 16.018 -10.834 1.00 83.25 193 GLU A CA 1
ATOM 1545 C C . GLU A 1 193 ? 4.428 15.427 -12.068 1.00 83.25 193 GLU A C 1
ATOM 1547 O O . GLU A 1 193 ? 3.814 14.835 -12.959 1.00 83.25 193 GLU A O 1
ATOM 1552 N N . LYS A 1 194 ? 5.771 15.513 -12.101 1.00 88.94 194 LYS A N 1
ATOM 1553 C CA . LYS A 1 194 ? 6.620 14.819 -13.104 1.00 88.94 194 LYS A CA 1
ATOM 1554 C C . LYS A 1 194 ? 6.306 13.321 -13.214 1.00 88.94 194 LYS A C 1
ATOM 1556 O O . LYS A 1 194 ? 6.467 12.730 -14.280 1.00 88.94 194 LYS A O 1
ATOM 1561 N N . SER A 1 195 ? 5.896 12.714 -12.100 1.00 90.88 195 SER A N 1
ATOM 1562 C CA . SER A 1 195 ? 5.526 11.302 -11.998 1.00 90.88 195 SER A CA 1
ATOM 1563 C C . SER A 1 195 ? 4.378 10.961 -12.960 1.00 90.88 195 SER A C 1
ATOM 1565 O O . SER A 1 195 ? 4.512 10.040 -13.763 1.00 90.88 195 SER A O 1
ATOM 1567 N N . VAL A 1 196 ? 3.311 11.766 -12.977 1.00 92.88 196 VAL A N 1
ATOM 1568 C CA . VAL A 1 196 ? 2.128 11.585 -13.834 1.00 92.88 196 VAL A CA 1
ATOM 1569 C C . VAL A 1 196 ? 2.504 11.677 -15.312 1.00 92.88 196 VAL A C 1
ATOM 1571 O O . VAL A 1 196 ? 2.102 10.833 -16.113 1.00 92.88 196 VAL A O 1
ATOM 1574 N N . ALA A 1 197 ? 3.343 12.647 -15.688 1.00 92.12 197 ALA A N 1
ATOM 1575 C CA . ALA A 1 197 ? 3.835 12.762 -17.063 1.00 92.12 197 ALA A CA 1
ATOM 1576 C C . ALA A 1 197 ? 4.660 11.537 -17.496 1.00 92.12 197 ALA A C 1
ATOM 1578 O O . ALA A 1 197 ? 4.527 11.070 -18.629 1.00 92.12 197 ALA A O 1
ATOM 1579 N N . CYS A 1 198 ? 5.465 10.981 -16.586 1.00 93.94 198 CYS A N 1
ATOM 1580 C CA . CYS A 1 198 ? 6.187 9.736 -16.830 1.00 93.94 198 CYS A CA 1
ATOM 1581 C C . CYS A 1 198 ? 5.234 8.543 -17.010 1.00 93.94 198 CYS A C 1
ATOM 1583 O O . CYS A 1 198 ? 5.402 7.772 -17.956 1.00 93.94 198 CYS A O 1
ATOM 1585 N N . PHE A 1 199 ? 4.220 8.400 -16.150 1.00 94.62 199 PHE A N 1
ATOM 1586 C CA . PHE A 1 199 ? 3.238 7.315 -16.248 1.00 94.62 199 PHE A CA 1
ATOM 1587 C C . PHE A 1 199 ? 2.419 7.384 -17.538 1.00 94.62 199 PHE A C 1
ATOM 1589 O O . PHE A 1 199 ? 2.213 6.357 -18.179 1.00 94.62 199 PHE A O 1
ATOM 1596 N N . ARG A 1 200 ? 2.031 8.584 -17.987 1.00 93.19 200 ARG A N 1
ATOM 1597 C CA . ARG A 1 200 ? 1.312 8.786 -19.261 1.00 93.19 200 ARG A CA 1
ATOM 1598 C C . ARG A 1 200 ? 2.128 8.415 -20.499 1.00 93.19 200 ARG A C 1
ATOM 1600 O O . ARG A 1 200 ? 1.543 8.097 -21.528 1.00 93.19 200 ARG A O 1
ATOM 1607 N N . LYS A 1 201 ? 3.461 8.444 -20.409 1.00 93.19 201 LYS A N 1
ATOM 1608 C CA . LYS A 1 201 ? 4.368 7.964 -21.465 1.00 93.19 201 LYS A CA 1
ATOM 1609 C C . LYS A 1 201 ? 4.790 6.501 -21.296 1.00 93.19 201 LYS A C 1
ATOM 1611 O O . LYS A 1 201 ? 5.506 5.986 -22.149 1.00 93.19 201 LYS A O 1
ATOM 1616 N N . SER A 1 202 ? 4.392 5.851 -20.204 1.00 94.62 202 SER A N 1
ATOM 1617 C CA . SER A 1 202 ? 4.766 4.473 -19.889 1.00 94.62 202 SER A CA 1
ATOM 1618 C C . SER A 1 202 ? 3.618 3.511 -20.180 1.00 94.62 202 SER A C 1
ATOM 1620 O O . SER A 1 202 ? 2.443 3.824 -19.987 1.00 94.62 202 SER A O 1
ATOM 1622 N N . THR A 1 203 ? 3.974 2.307 -20.608 1.00 94.81 203 THR A N 1
ATOM 1623 C CA . THR A 1 203 ? 3.055 1.190 -20.835 1.00 94.81 203 THR A CA 1
ATOM 1624 C C . THR A 1 203 ? 3.427 0.041 -19.903 1.00 94.81 203 THR A C 1
ATOM 1626 O O . THR A 1 203 ? 4.588 -0.103 -19.518 1.00 94.81 203 THR A O 1
ATOM 1629 N N . TYR A 1 204 ? 2.438 -0.754 -19.493 1.00 94.94 204 TYR A N 1
ATOM 1630 C CA . TYR A 1 204 ? 2.619 -1.858 -18.547 1.00 94.94 204 TYR A CA 1
ATOM 1631 C C . TYR A 1 204 ? 1.862 -3.069 -19.086 1.00 94.94 204 TYR A C 1
ATOM 1633 O O . TYR A 1 204 ? 0.633 -3.090 -19.032 1.00 94.94 204 TYR A O 1
ATOM 1641 N N . PRO A 1 205 ? 2.561 -4.043 -19.682 1.00 92.94 205 PRO A N 1
ATOM 1642 C CA . PRO A 1 205 ? 1.907 -5.167 -20.328 1.00 92.94 205 PRO A CA 1
ATOM 1643 C C . PRO A 1 205 ? 1.594 -6.280 -19.326 1.00 92.94 205 PRO A C 1
ATOM 1645 O O . PRO A 1 205 ? 2.228 -6.413 -18.274 1.00 92.94 205 PRO A O 1
ATOM 1648 N N . THR A 1 206 ? 0.663 -7.151 -19.704 1.00 92.56 206 THR A N 1
ATOM 1649 C CA . THR A 1 206 ? 0.620 -8.514 -19.168 1.00 92.56 206 THR A CA 1
ATOM 1650 C C . THR A 1 206 ? 1.865 -9.276 -19.624 1.00 92.56 206 THR A C 1
ATOM 1652 O O . THR A 1 206 ? 2.299 -9.125 -20.767 1.00 92.56 206 THR A O 1
ATOM 1655 N N . ILE A 1 207 ? 2.434 -10.114 -18.758 1.00 92.06 207 ILE A N 1
ATOM 1656 C CA . ILE A 1 207 ? 3.673 -10.841 -19.064 1.00 92.06 207 ILE A CA 1
ATOM 1657 C C . ILE A 1 207 ? 3.405 -11.875 -20.166 1.00 92.06 207 ILE A C 1
ATOM 1659 O O . ILE A 1 207 ? 2.545 -12.743 -20.018 1.00 92.06 207 ILE A O 1
ATOM 1663 N N . SER A 1 208 ? 4.148 -11.777 -21.271 1.00 90.06 208 SER A N 1
ATOM 1664 C CA . SER A 1 208 ? 4.085 -12.749 -22.368 1.00 90.06 208 SER A CA 1
ATOM 1665 C C . SER A 1 208 ? 4.589 -14.127 -21.913 1.00 90.06 208 SER A C 1
ATOM 1667 O O . SER A 1 208 ? 5.573 -14.183 -21.177 1.00 90.06 208 SER A O 1
ATOM 1669 N N . PRO A 1 209 ? 4.016 -15.243 -22.400 1.00 90.69 209 PRO A N 1
ATOM 1670 C CA . PRO A 1 209 ? 4.572 -16.581 -22.176 1.00 90.69 209 PRO A CA 1
ATOM 1671 C C . PRO A 1 209 ? 6.015 -16.751 -22.675 1.00 90.69 209 PRO A C 1
ATOM 1673 O O . PRO A 1 209 ? 6.743 -17.595 -22.157 1.00 90.69 209 PRO A O 1
ATOM 1676 N N . ASP A 1 210 ? 6.427 -15.954 -23.665 1.00 92.69 210 ASP A N 1
ATOM 1677 C CA . ASP A 1 210 ? 7.781 -15.986 -24.229 1.00 92.69 210 ASP A CA 1
ATOM 1678 C C . ASP A 1 210 ? 8.788 -15.157 -23.411 1.00 92.69 210 ASP A C 1
ATOM 1680 O O . ASP A 1 210 ? 10.001 -15.259 -23.619 1.00 92.69 210 ASP A O 1
ATOM 1684 N N . ALA A 1 211 ? 8.302 -14.327 -22.481 1.00 95.31 211 ALA A N 1
ATOM 1685 C CA . ALA A 1 211 ? 9.143 -13.527 -21.606 1.00 95.31 211 ALA A CA 1
ATOM 1686 C C . ALA A 1 211 ? 9.825 -14.398 -20.549 1.00 95.31 211 ALA A C 1
ATOM 1688 O O . ALA A 1 211 ? 9.248 -15.337 -20.000 1.00 95.31 211 ALA A O 1
ATOM 1689 N N . ILE A 1 212 ? 11.060 -14.044 -20.195 1.00 96.88 212 ILE A N 1
ATOM 1690 C CA . ILE A 1 212 ? 11.683 -14.585 -18.992 1.00 96.88 212 ILE A CA 1
ATOM 1691 C C . ILE A 1 212 ? 10.839 -14.225 -17.767 1.00 96.88 212 ILE A C 1
ATOM 1693 O O . ILE A 1 212 ? 10.279 -13.134 -17.675 1.00 96.88 212 ILE A O 1
ATOM 1697 N N . SER A 1 213 ? 10.788 -15.139 -16.804 1.00 96.06 213 SER A N 1
ATOM 1698 C CA . SER A 1 213 ? 10.154 -14.921 -15.503 1.00 96.06 213 SER A CA 1
ATOM 1699 C C . SER A 1 213 ? 10.845 -13.808 -14.704 1.00 96.06 213 SER A C 1
ATOM 1701 O O . SER A 1 213 ? 12.050 -13.582 -14.880 1.00 96.06 213 SER A O 1
ATOM 1703 N N . ARG A 1 214 ? 10.124 -13.214 -13.745 1.00 95.31 214 ARG A N 1
ATOM 1704 C CA . ARG A 1 214 ? 10.642 -12.223 -12.783 1.00 95.31 214 ARG A CA 1
ATOM 1705 C C . ARG A 1 214 ? 11.921 -12.722 -12.097 1.00 95.31 214 ARG A C 1
ATOM 1707 O O . ARG A 1 214 ? 12.937 -12.034 -12.100 1.00 95.31 214 ARG A O 1
ATOM 1714 N N . GLU A 1 215 ? 11.913 -13.963 -11.615 1.00 95.38 215 GLU A N 1
ATOM 1715 C CA . GLU A 1 215 ? 13.027 -14.608 -10.904 1.00 95.38 215 GLU A CA 1
ATOM 1716 C C . GLU A 1 215 ? 14.267 -14.724 -11.796 1.00 95.38 215 GLU A C 1
ATOM 1718 O O . GLU A 1 215 ? 15.399 -14.501 -11.371 1.00 95.38 215 GLU A O 1
ATOM 1723 N N . LYS A 1 216 ? 14.057 -15.023 -13.081 1.00 96.62 216 LYS A N 1
ATOM 1724 C CA . LYS A 1 216 ? 15.144 -15.132 -14.055 1.00 96.62 216 LYS A CA 1
ATOM 1725 C C . LYS A 1 216 ? 15.757 -13.769 -14.372 1.00 96.62 216 LYS A C 1
ATOM 1727 O O . LYS A 1 216 ? 16.973 -13.702 -14.537 1.00 96.62 216 LYS A O 1
ATOM 1732 N N . ALA A 1 217 ? 14.954 -12.706 -14.432 1.00 96.69 217 ALA A N 1
ATOM 1733 C CA . ALA A 1 217 ? 15.459 -11.343 -14.580 1.00 96.69 217 ALA A CA 1
ATOM 1734 C C . ALA A 1 217 ? 16.273 -10.903 -13.348 1.00 96.69 217 ALA A C 1
ATOM 1736 O O . ALA A 1 217 ? 17.366 -10.351 -13.504 1.00 96.69 217 ALA A O 1
ATOM 1737 N N . CYS A 1 218 ? 15.799 -11.222 -12.137 1.00 95.06 218 CYS A N 1
ATOM 1738 C CA . CYS A 1 218 ? 16.547 -11.002 -10.895 1.00 95.06 218 CYS A CA 1
ATOM 1739 C C . CYS A 1 218 ? 17.895 -11.738 -10.921 1.00 95.06 218 CYS A C 1
ATOM 1741 O O . CYS A 1 218 ? 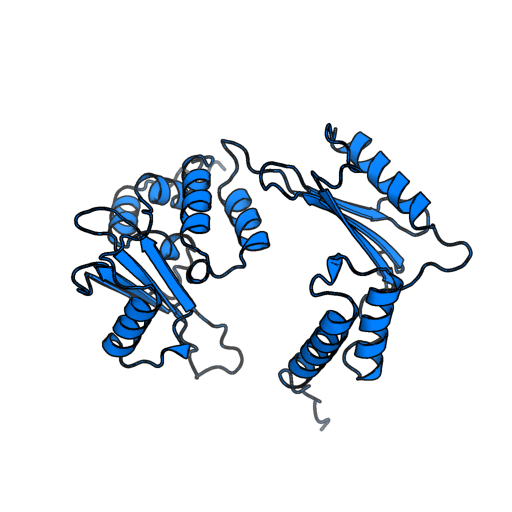18.938 -11.122 -10.721 1.00 95.06 218 CYS A O 1
ATOM 1743 N N . LYS A 1 219 ? 17.902 -13.021 -11.289 1.00 95.69 219 LYS A N 1
ATOM 1744 C CA . LYS A 1 219 ? 19.135 -13.808 -11.385 1.00 95.69 219 LYS A CA 1
ATOM 1745 C C . LYS A 1 219 ? 20.139 -13.247 -12.400 1.00 95.69 219 LYS A C 1
ATOM 1747 O O . LYS A 1 219 ? 21.315 -13.123 -12.083 1.00 95.69 219 LYS A O 1
ATOM 1752 N N . ILE A 1 220 ? 19.683 -12.863 -13.597 1.00 95.69 220 ILE A N 1
ATOM 1753 C CA . ILE A 1 220 ? 20.552 -12.217 -14.602 1.00 95.69 220 ILE A CA 1
ATOM 1754 C C . ILE A 1 220 ? 21.150 -10.924 -14.039 1.00 95.69 220 ILE A C 1
ATOM 1756 O O . ILE A 1 220 ? 22.324 -10.640 -14.257 1.00 95.69 220 ILE A O 1
ATOM 1760 N N . THR A 1 221 ? 20.358 -10.155 -13.291 1.00 94.62 221 THR A N 1
ATOM 1761 C CA . THR A 1 221 ? 20.823 -8.922 -12.651 1.00 94.62 221 THR A CA 1
ATOM 1762 C C . THR A 1 221 ? 21.925 -9.195 -11.629 1.00 94.62 221 THR A C 1
ATOM 1764 O O . THR A 1 221 ? 22.979 -8.565 -11.711 1.00 94.62 221 THR A O 1
ATOM 1767 N N . ALA A 1 222 ? 21.707 -10.146 -10.716 1.00 92.00 222 ALA A N 1
ATOM 1768 C CA . ALA A 1 222 ? 22.694 -10.553 -9.714 1.00 92.00 222 ALA A CA 1
ATOM 1769 C C . ALA A 1 222 ? 24.013 -10.998 -10.365 1.00 92.00 222 ALA A C 1
ATOM 1771 O O . ALA A 1 222 ? 25.074 -10.465 -10.045 1.00 92.00 222 ALA A O 1
ATOM 1772 N N . GLU A 1 223 ? 23.926 -11.888 -11.361 1.00 92.56 223 GLU A N 1
ATOM 1773 C CA . GLU A 1 223 ? 25.077 -12.382 -12.128 1.00 92.56 223 GLU A CA 1
ATOM 1774 C C . GLU A 1 223 ? 25.816 -11.246 -12.859 1.00 92.56 223 GLU A C 1
ATOM 1776 O O . GLU A 1 223 ? 27.043 -11.226 -12.898 1.00 92.56 223 GLU A O 1
ATOM 1781 N N . SER A 1 224 ? 25.086 -10.280 -13.426 1.00 90.75 224 SER A N 1
ATOM 1782 C CA . SER A 1 224 ? 25.685 -9.176 -14.189 1.00 90.75 224 SER A CA 1
ATOM 1783 C C . SER A 1 224 ? 26.440 -8.158 -13.336 1.00 90.75 224 SER A C 1
ATOM 1785 O O . SER A 1 224 ? 27.338 -7.484 -13.841 1.00 90.75 224 SER A O 1
ATOM 1787 N N . LEU A 1 225 ? 26.062 -8.032 -12.063 1.00 88.62 225 LEU A N 1
ATOM 1788 C CA . LEU A 1 225 ? 26.649 -7.077 -11.127 1.00 88.62 225 LEU A CA 1
ATOM 1789 C C . LEU A 1 225 ? 27.584 -7.733 -10.106 1.00 88.62 225 LEU A C 1
ATOM 1791 O O . LEU A 1 225 ? 28.143 -7.009 -9.287 1.00 88.62 225 LEU A O 1
ATOM 1795 N N . ASP A 1 226 ? 27.756 -9.057 -10.168 1.00 88.81 226 ASP A N 1
ATOM 1796 C CA . ASP A 1 226 ? 28.537 -9.847 -9.208 1.00 88.81 226 ASP A CA 1
ATOM 1797 C C . ASP A 1 226 ? 28.089 -9.596 -7.754 1.00 88.81 226 ASP A C 1
ATOM 1799 O O . ASP A 1 226 ? 28.887 -9.288 -6.869 1.00 88.81 226 ASP A O 1
ATOM 1803 N N . ILE A 1 227 ? 26.770 -9.660 -7.525 1.00 87.38 227 ILE A N 1
ATOM 1804 C CA . ILE A 1 227 ? 26.144 -9.478 -6.206 1.00 87.38 227 ILE A CA 1
ATOM 1805 C C . ILE A 1 227 ? 25.260 -10.667 -5.835 1.00 87.38 227 ILE A C 1
ATOM 1807 O O . ILE A 1 227 ? 24.736 -11.361 -6.706 1.00 87.38 227 ILE A O 1
ATOM 1811 N N . ASP A 1 228 ? 25.019 -10.842 -4.538 1.00 85.94 228 ASP A N 1
ATOM 1812 C CA . ASP A 1 228 ? 24.065 -11.830 -4.046 1.00 85.94 228 ASP A CA 1
ATOM 1813 C C . ASP A 1 228 ? 22.611 -11.428 -4.355 1.00 85.94 228 ASP A C 1
ATOM 1815 O O . ASP A 1 228 ? 22.230 -10.254 -4.297 1.00 85.94 228 ASP A O 1
ATOM 1819 N N . GLU A 1 229 ? 21.765 -12.423 -4.645 1.00 86.50 229 GLU A N 1
ATOM 1820 C CA . GLU A 1 229 ? 20.339 -12.210 -4.943 1.00 86.50 229 GLU A CA 1
ATOM 1821 C C . GLU A 1 229 ? 19.575 -11.573 -3.763 1.00 86.50 229 GLU A C 1
ATOM 1823 O O . GLU A 1 229 ? 18.550 -10.931 -3.981 1.00 86.50 229 GLU A O 1
ATOM 1828 N N . GLU A 1 230 ? 20.086 -11.665 -2.527 1.00 85.19 230 GLU A N 1
ATOM 1829 C CA . GLU A 1 230 ? 19.479 -11.042 -1.335 1.00 85.19 230 GLU A CA 1
ATOM 1830 C C . GLU A 1 230 ? 19.393 -9.507 -1.413 1.00 85.19 230 GLU A C 1
ATOM 1832 O O . GLU A 1 230 ? 18.540 -8.886 -0.770 1.00 85.19 230 GLU A O 1
ATOM 1837 N N . PHE A 1 231 ? 20.244 -8.882 -2.232 1.00 85.12 231 PHE A N 1
ATOM 1838 C CA . PHE A 1 231 ? 20.224 -7.437 -2.461 1.00 85.12 231 PHE A CA 1
ATOM 1839 C C . PHE A 1 231 ? 19.123 -7.005 -3.443 1.00 85.12 231 PHE A C 1
ATOM 1841 O O . PHE A 1 231 ? 18.846 -5.807 -3.583 1.00 85.12 231 PHE A O 1
ATOM 1848 N N . ILE A 1 232 ? 18.467 -7.953 -4.118 1.00 87.81 232 ILE A N 1
ATOM 1849 C CA . ILE A 1 232 ? 17.384 -7.687 -5.064 1.00 87.81 232 ILE A CA 1
ATOM 1850 C C . ILE A 1 232 ? 16.053 -7.617 -4.316 1.00 87.81 232 ILE A C 1
ATOM 1852 O O . ILE A 1 232 ? 15.653 -8.554 -3.632 1.00 87.81 232 ILE A O 1
ATOM 1856 N N . LYS A 1 233 ? 15.323 -6.508 -4.476 1.00 85.06 233 LYS A N 1
ATOM 1857 C CA . LYS A 1 233 ? 14.007 -6.322 -3.830 1.00 85.06 233 LYS A CA 1
ATOM 1858 C C . LYS A 1 233 ? 12.818 -6.585 -4.754 1.00 85.06 233 LYS A C 1
ATOM 1860 O O . LYS A 1 233 ? 11.680 -6.505 -4.307 1.00 85.06 233 LYS A O 1
ATOM 1865 N N . GLY A 1 234 ? 13.066 -6.900 -6.023 1.00 90.38 234 GLY A N 1
ATOM 1866 C CA . GLY A 1 234 ? 12.038 -7.330 -6.969 1.00 90.38 234 GLY A CA 1
ATOM 1867 C C . GLY A 1 234 ? 12.221 -6.746 -8.363 1.00 90.38 234 GLY A C 1
ATOM 1868 O O . GLY A 1 234 ? 13.248 -6.127 -8.660 1.00 90.38 234 GLY A O 1
ATOM 1869 N N . ALA A 1 235 ? 11.212 -6.937 -9.212 1.00 94.19 235 ALA A N 1
ATOM 1870 C CA . ALA A 1 235 ? 11.221 -6.444 -10.583 1.00 94.19 235 ALA A CA 1
ATOM 1871 C C . ALA A 1 235 ? 9.808 -6.208 -11.130 1.00 94.19 235 ALA A C 1
ATOM 1873 O O . ALA A 1 235 ? 8.877 -6.945 -10.801 1.00 94.19 235 ALA A O 1
ATOM 1874 N N . VAL A 1 236 ? 9.676 -5.215 -12.012 1.00 94.88 236 VAL A N 1
ATOM 1875 C CA . VAL A 1 236 ? 8.420 -4.875 -12.705 1.00 94.88 236 VAL A CA 1
ATOM 1876 C C . VAL A 1 236 ? 8.611 -4.958 -14.216 1.00 94.88 236 VAL A C 1
ATOM 1878 O O . VAL A 1 236 ? 9.671 -4.584 -14.724 1.00 94.88 236 VAL A O 1
ATOM 1881 N N . SER A 1 237 ? 7.592 -5.436 -14.935 1.00 96.12 237 SER A N 1
ATOM 1882 C CA . SER A 1 237 ? 7.581 -5.441 -16.400 1.00 96.12 237 SER A CA 1
ATOM 1883 C C . SER A 1 237 ? 6.999 -4.128 -16.931 1.00 96.12 237 SER A C 1
ATOM 1885 O O . SER A 1 237 ? 5.875 -3.756 -16.583 1.00 96.12 237 SER A O 1
ATOM 1887 N N . ILE A 1 238 ? 7.776 -3.405 -17.740 1.00 95.69 238 ILE A N 1
ATOM 1888 C CA . ILE A 1 238 ? 7.460 -2.056 -18.227 1.00 95.69 238 ILE A CA 1
ATOM 1889 C C . ILE A 1 238 ? 7.764 -1.967 -19.724 1.00 95.69 238 ILE A C 1
ATOM 1891 O O . ILE A 1 238 ? 8.787 -2.466 -20.194 1.00 95.69 238 ILE A O 1
ATOM 1895 N N . GLY A 1 239 ? 6.927 -1.248 -20.462 1.00 90.94 239 GLY A N 1
ATOM 1896 C CA . GLY A 1 239 ? 7.093 -0.999 -21.886 1.00 90.94 239 GLY A CA 1
ATOM 1897 C C . GLY A 1 239 ? 6.527 -2.115 -22.757 1.00 90.94 239 GLY A C 1
ATOM 1898 O O . GLY A 1 239 ? 6.226 -3.210 -22.292 1.00 90.94 239 GLY A O 1
ATOM 1899 N N . ASP A 1 240 ? 6.424 -1.825 -24.045 1.00 79.94 240 ASP A N 1
ATOM 1900 C CA . ASP A 1 240 ? 5.879 -2.713 -25.071 1.00 79.94 240 ASP A CA 1
ATOM 1901 C C . ASP A 1 240 ? 6.757 -2.805 -26.333 1.00 79.94 240 ASP A C 1
ATOM 1903 O O . ASP A 1 240 ? 6.583 -3.747 -27.098 1.00 79.94 240 ASP A O 1
ATOM 1907 N N . ASP A 1 241 ? 7.743 -1.911 -26.527 1.00 74.50 241 ASP A N 1
ATOM 1908 C CA . ASP A 1 241 ? 8.498 -1.815 -27.791 1.00 74.50 241 ASP A CA 1
ATOM 1909 C C . ASP A 1 241 ? 10.043 -1.878 -27.650 1.00 74.50 241 ASP A C 1
ATOM 1911 O O . ASP A 1 241 ? 10.627 -1.106 -26.864 1.00 74.50 241 ASP A O 1
ATOM 1915 N N . PRO A 1 242 ? 10.742 -2.747 -28.425 1.00 77.88 242 PRO A N 1
ATOM 1916 C CA . PRO A 1 242 ? 10.199 -3.839 -29.260 1.00 77.88 242 PRO A CA 1
ATOM 1917 C C . PRO A 1 242 ? 9.704 -5.037 -28.438 1.00 77.88 242 PRO A C 1
ATOM 1919 O O . PRO A 1 242 ? 8.931 -5.848 -28.930 1.00 77.88 242 PRO A O 1
ATOM 1922 N N . ASN A 1 243 ? 10.161 -5.134 -27.188 1.00 90.06 243 ASN A N 1
ATOM 1923 C CA . ASN A 1 243 ? 9.708 -6.088 -26.189 1.00 90.06 243 ASN A CA 1
ATOM 1924 C C . ASN A 1 243 ? 9.587 -5.362 -24.842 1.00 90.06 243 ASN A C 1
ATOM 1926 O O . ASN A 1 243 ? 10.353 -4.417 -24.590 1.00 90.06 243 ASN A O 1
ATOM 1930 N N . PRO A 1 244 ? 8.732 -5.856 -23.933 1.00 93.75 244 PRO A N 1
ATOM 1931 C CA . PRO A 1 244 ? 8.717 -5.413 -22.547 1.00 93.75 244 PRO A CA 1
ATOM 1932 C C . PRO A 1 244 ? 10.081 -5.565 -21.877 1.00 93.75 244 PRO A C 1
ATOM 1934 O O . PRO A 1 244 ? 10.878 -6.443 -22.226 1.00 93.75 244 PRO A O 1
ATOM 1937 N N . VAL A 1 245 ? 10.337 -4.730 -20.880 1.00 96.12 245 VAL A N 1
ATOM 1938 C CA . VAL A 1 245 ? 11.585 -4.695 -20.123 1.00 96.12 245 VAL A CA 1
ATOM 1939 C C . VAL A 1 245 ? 11.304 -5.035 -18.668 1.00 96.12 245 VAL A C 1
ATOM 1941 O O . VAL A 1 245 ? 10.420 -4.452 -18.046 1.00 96.12 245 VAL A O 1
ATOM 1944 N N . TRP A 1 246 ? 12.089 -5.950 -18.108 1.00 96.75 246 TRP A N 1
ATOM 1945 C CA . TRP A 1 246 ? 12.156 -6.140 -16.666 1.00 96.75 246 TRP A CA 1
ATOM 1946 C C . TRP A 1 246 ? 13.036 -5.062 -16.057 1.00 96.75 246 TRP A C 1
ATOM 1948 O O . TRP A 1 246 ? 14.228 -4.992 -16.358 1.00 96.75 246 TRP A O 1
ATOM 1958 N N . LYS A 1 247 ? 12.457 -4.238 -15.188 1.00 95.38 247 LYS A N 1
ATOM 1959 C CA . LYS A 1 247 ? 13.191 -3.269 -14.380 1.00 95.38 247 LYS A CA 1
ATOM 1960 C C . LYS A 1 247 ? 13.397 -3.829 -12.980 1.00 95.38 247 LYS A C 1
ATOM 1962 O O . LYS A 1 247 ? 12.439 -3.955 -12.222 1.00 95.38 247 LYS A O 1
ATOM 1967 N N . VAL A 1 248 ? 14.639 -4.180 -12.662 1.00 94.44 248 VAL A N 1
ATOM 1968 C CA . VAL A 1 248 ? 15.044 -4.841 -11.414 1.00 94.44 248 VAL A CA 1
ATOM 1969 C C . VAL A 1 248 ? 15.603 -3.820 -10.424 1.00 94.44 248 VAL A C 1
ATOM 1971 O O . VAL A 1 248 ? 16.394 -2.951 -10.806 1.00 94.44 248 VAL A O 1
ATOM 1974 N N . TYR A 1 249 ? 15.200 -3.922 -9.154 1.00 88.12 249 TYR A N 1
ATOM 1975 C CA . TYR A 1 249 ? 15.588 -3.001 -8.078 1.00 88.12 249 TYR A CA 1
ATOM 1976 C C . TYR A 1 249 ? 16.585 -3.636 -7.126 1.00 88.12 249 TYR A C 1
ATOM 1978 O O . TYR A 1 249 ? 16.328 -4.708 -6.577 1.00 88.12 249 TYR A O 1
ATOM 1986 N N . ILE A 1 250 ? 17.673 -2.921 -6.855 1.00 85.50 250 ILE A N 1
ATOM 1987 C CA . ILE A 1 250 ? 18.718 -3.393 -5.948 1.00 85.50 250 ILE A CA 1
ATOM 1988 C C . ILE A 1 250 ? 18.893 -2.399 -4.806 1.00 85.50 250 ILE A C 1
ATOM 1990 O O . ILE A 1 250 ? 19.137 -1.204 -5.032 1.00 85.50 250 ILE A O 1
ATOM 1994 N N . PHE A 1 251 ? 18.810 -2.900 -3.577 1.00 78.19 251 PHE A N 1
ATOM 1995 C CA . PHE A 1 251 ? 19.170 -2.165 -2.372 1.00 78.19 251 PHE A CA 1
ATOM 1996 C C . PHE A 1 251 ? 20.519 -2.675 -1.893 1.00 78.19 251 PHE A C 1
ATOM 1998 O O . PHE A 1 251 ? 20.707 -3.871 -1.722 1.00 78.19 251 PHE A O 1
ATOM 2005 N N . VAL A 1 252 ? 21.455 -1.760 -1.659 1.00 66.81 252 VAL A N 1
ATOM 2006 C CA . VAL A 1 252 ? 22.758 -2.123 -1.100 1.00 66.81 252 VAL A CA 1
ATOM 2007 C C . VAL A 1 252 ? 22.938 -1.357 0.194 1.00 66.81 252 VAL A C 1
ATOM 2009 O O . VAL A 1 252 ? 22.907 -0.120 0.203 1.00 66.81 252 VAL A O 1
ATOM 2012 N N . THR A 1 253 ? 23.152 -2.091 1.277 1.00 61.06 253 THR A N 1
ATOM 2013 C CA . THR A 1 253 ? 23.529 -1.520 2.567 1.00 61.06 253 THR A CA 1
ATOM 2014 C C . THR A 1 253 ? 25.003 -1.129 2.498 1.00 61.06 253 THR A C 1
ATOM 2016 O O . THR A 1 253 ? 25.866 -1.947 2.200 1.00 61.06 253 THR A O 1
ATOM 2019 N N . GLU A 1 254 ? 25.309 0.154 2.690 1.00 55.59 254 GLU A N 1
ATOM 2020 C CA . GLU A 1 254 ? 26.693 0.635 2.768 1.00 55.59 254 GLU A CA 1
ATOM 2021 C C . GLU A 1 254 ? 27.207 0.277 4.177 1.00 55.59 254 GLU A C 1
ATOM 2023 O O . GLU A 1 254 ? 26.711 0.816 5.164 1.00 55.59 254 GLU A O 1
ATOM 2028 N N . SER A 1 255 ? 28.140 -0.676 4.280 1.00 50.12 255 SER A N 1
ATOM 2029 C CA . SER A 1 255 ? 28.598 -1.296 5.538 1.00 50.12 255 SER A CA 1
ATOM 2030 C C . SER A 1 255 ? 29.435 -0.393 6.458 1.00 50.12 255 SER A C 1
ATOM 2032 O O . SER A 1 255 ? 29.977 -0.871 7.449 1.00 50.12 255 SER A O 1
ATOM 2034 N N . ASP A 1 256 ? 29.537 0.906 6.175 1.00 42.53 256 ASP A N 1
ATOM 2035 C CA . ASP A 1 256 ? 30.424 1.817 6.911 1.00 42.53 256 ASP A CA 1
ATOM 2036 C C . ASP A 1 256 ? 29.736 2.563 8.068 1.00 42.53 256 ASP A C 1
ATOM 2038 O O . ASP A 1 256 ? 30.397 3.299 8.801 1.00 42.53 256 ASP A O 1
ATOM 2042 N N . PHE A 1 257 ? 28.422 2.388 8.272 1.00 39.69 257 PHE A N 1
ATOM 2043 C CA . PHE A 1 257 ? 27.695 3.061 9.355 1.00 39.69 257 PHE A CA 1
ATOM 2044 C C . PHE A 1 257 ? 26.705 2.132 10.078 1.00 39.69 257 PHE A C 1
ATOM 2046 O O . PHE A 1 257 ? 25.851 1.529 9.428 1.00 39.69 257 PHE A O 1
ATOM 2053 N N . PRO A 1 258 ? 26.710 2.089 11.426 1.00 41.41 258 PRO A N 1
ATOM 2054 C CA . PRO A 1 258 ? 25.816 1.240 12.227 1.00 41.41 258 PRO A CA 1
ATOM 2055 C C . PRO A 1 258 ? 24.330 1.659 12.189 1.00 41.41 258 PRO A C 1
ATOM 2057 O O . PRO A 1 258 ? 23.501 1.061 12.863 1.00 41.41 258 PRO A O 1
ATOM 2060 N N . THR A 1 259 ? 23.974 2.679 11.402 1.00 49.31 259 THR A N 1
ATOM 2061 C CA . THR A 1 259 ? 22.600 3.180 11.206 1.00 49.31 259 THR A CA 1
ATOM 2062 C C . THR A 1 259 ? 22.173 3.185 9.732 1.00 49.31 259 THR A C 1
ATOM 2064 O O . THR A 1 259 ? 21.215 3.873 9.366 1.00 49.31 259 THR A O 1
ATOM 2067 N N . ALA A 1 260 ? 22.893 2.468 8.859 1.00 48.53 260 ALA A N 1
ATOM 2068 C CA . ALA A 1 260 ? 22.686 2.500 7.414 1.00 48.53 260 ALA A CA 1
ATOM 2069 C C . ALA A 1 260 ? 21.271 2.028 7.025 1.00 48.53 260 ALA A C 1
ATOM 2071 O O . ALA A 1 260 ? 20.997 0.840 6.901 1.00 48.53 260 ALA A O 1
ATOM 2072 N N . ARG A 1 261 ? 20.364 2.988 6.798 1.00 53.78 261 ARG A N 1
ATOM 2073 C CA . ARG A 1 261 ? 19.079 2.752 6.125 1.00 53.78 261 ARG A CA 1
ATOM 2074 C C . ARG A 1 261 ? 19.366 2.106 4.769 1.00 53.78 261 ARG A C 1
ATOM 2076 O O . ARG A 1 261 ? 20.174 2.656 4.015 1.00 53.78 261 ARG A O 1
ATOM 2083 N N . GLU A 1 262 ? 18.708 0.991 4.449 1.00 53.78 262 GLU A N 1
ATOM 2084 C CA . GLU A 1 262 ? 18.778 0.395 3.113 1.00 53.78 262 GLU A CA 1
ATOM 2085 C C . GLU A 1 262 ? 18.455 1.483 2.067 1.00 53.78 262 GLU A C 1
ATOM 2087 O O . GLU A 1 262 ? 17.450 2.192 2.175 1.00 53.78 262 GLU A O 1
ATOM 2092 N N . ARG A 1 263 ? 19.313 1.667 1.058 1.00 60.59 263 ARG A N 1
ATOM 2093 C CA . ARG A 1 263 ? 19.044 2.598 -0.049 1.00 60.59 263 ARG A CA 1
ATOM 2094 C C . ARG A 1 263 ? 19.069 1.838 -1.367 1.00 60.59 263 ARG A C 1
ATOM 2096 O O . ARG A 1 263 ? 20.032 1.130 -1.650 1.00 60.59 263 ARG A O 1
ATOM 2103 N N . ILE A 1 264 ? 18.039 2.045 -2.194 1.00 60.34 264 ILE A N 1
ATOM 2104 C CA . ILE A 1 264 ? 18.050 1.643 -3.608 1.00 60.34 264 ILE A CA 1
ATOM 2105 C C . ILE A 1 264 ? 19.263 2.292 -4.262 1.00 60.34 264 ILE A C 1
ATOM 2107 O O . ILE A 1 264 ? 19.325 3.528 -4.321 1.00 60.34 264 ILE A O 1
ATOM 2111 N N . LYS A 1 265 ? 20.197 1.481 -4.757 1.00 70.50 265 LYS A N 1
ATOM 2112 C CA . LYS A 1 265 ? 21.385 1.983 -5.452 1.00 70.50 265 LYS A CA 1
ATOM 2113 C C . LYS A 1 265 ? 21.304 1.801 -6.956 1.00 70.50 265 LYS A C 1
ATOM 2115 O O . LYS A 1 265 ? 21.837 2.658 -7.653 1.00 70.50 265 LYS A O 1
ATOM 2120 N N . TYR A 1 266 ? 20.624 0.768 -7.453 1.00 80.88 266 TYR A N 1
ATOM 2121 C CA . TYR A 1 266 ? 20.639 0.455 -8.880 1.00 80.88 266 TYR A CA 1
ATOM 2122 C C . TYR A 1 266 ? 19.266 0.070 -9.424 1.00 80.88 266 TYR A C 1
ATOM 2124 O O . TYR A 1 266 ? 18.457 -0.558 -8.736 1.00 80.88 266 TYR A O 1
ATOM 2132 N N . PHE A 1 267 ? 19.052 0.443 -10.683 1.00 88.94 267 PHE A N 1
ATOM 2133 C CA . PHE A 1 267 ? 18.043 -0.132 -11.556 1.00 88.94 267 PHE A CA 1
ATOM 2134 C C . PHE A 1 267 ? 18.741 -0.836 -12.711 1.00 88.94 267 PHE A C 1
ATOM 2136 O O . PHE A 1 267 ? 19.619 -0.242 -13.338 1.00 88.94 267 PHE A O 1
ATOM 2143 N N . VAL A 1 268 ? 18.338 -2.067 -13.004 1.00 93.44 268 VAL A N 1
ATOM 2144 C CA . VAL A 1 268 ? 18.799 -2.791 -14.194 1.00 93.44 268 VAL A CA 1
ATOM 2145 C C . VAL A 1 268 ? 17.600 -3.065 -15.083 1.00 93.44 268 VAL A C 1
ATOM 2147 O O . VAL A 1 268 ? 16.580 -3.559 -14.612 1.00 93.44 268 VAL A O 1
ATOM 2150 N N . GLU A 1 269 ? 17.706 -2.693 -16.351 1.00 95.38 269 GLU A N 1
ATOM 2151 C CA . GLU A 1 269 ? 16.656 -2.862 -17.350 1.00 95.38 269 GLU A CA 1
ATOM 2152 C C . GLU A 1 269 ? 17.066 -3.957 -18.332 1.00 95.38 269 GLU A C 1
ATOM 2154 O O . GLU A 1 269 ? 18.063 -3.820 -19.041 1.00 95.38 269 GLU A O 1
ATOM 2159 N N . ILE A 1 270 ? 16.299 -5.044 -18.363 1.00 96.56 270 ILE A N 1
ATOM 2160 C CA . ILE A 1 270 ? 16.587 -6.250 -19.146 1.00 96.56 270 ILE A CA 1
ATOM 2161 C C . ILE A 1 270 ? 15.464 -6.475 -20.154 1.00 96.56 270 ILE A C 1
ATOM 2163 O O . ILE A 1 270 ? 14.292 -6.485 -19.780 1.00 96.56 270 ILE A O 1
ATOM 2167 N N . ASP A 1 271 ? 15.800 -6.692 -21.424 1.00 96.44 271 ASP A N 1
ATOM 2168 C CA . ASP A 1 271 ? 14.830 -7.142 -22.422 1.00 96.44 271 ASP A CA 1
ATOM 2169 C C . ASP A 1 271 ? 14.201 -8.474 -21.995 1.00 96.44 271 ASP A C 1
ATOM 2171 O O . ASP A 1 271 ? 14.901 -9.466 -21.770 1.00 96.44 271 ASP A O 1
ATOM 2175 N N . SER A 1 272 ? 12.875 -8.506 -21.887 1.00 96.31 272 SER A N 1
ATOM 2176 C CA . SER A 1 272 ? 12.175 -9.685 -21.378 1.00 96.31 272 SER A CA 1
ATOM 2177 C C . SER A 1 272 ? 12.277 -10.905 -22.298 1.00 96.31 272 SER A C 1
ATOM 2179 O O . SER A 1 272 ? 12.139 -12.022 -21.809 1.00 96.31 272 SER A O 1
ATOM 2181 N N . ILE A 1 273 ? 12.571 -10.729 -23.589 1.00 95.38 273 ILE A N 1
ATOM 2182 C CA . ILE A 1 273 ? 12.667 -11.826 -24.561 1.00 95.38 273 ILE A CA 1
ATOM 2183 C C . ILE A 1 273 ? 14.132 -12.164 -24.837 1.00 95.38 273 ILE A C 1
ATOM 2185 O O . ILE A 1 273 ? 14.550 -13.318 -24.702 1.00 95.38 273 ILE A O 1
ATOM 2189 N N . THR A 1 274 ? 14.939 -11.163 -25.201 1.00 95.38 274 THR A N 1
ATOM 2190 C CA . THR A 1 274 ? 16.332 -11.388 -25.625 1.00 95.38 274 THR A CA 1
ATOM 2191 C C . THR A 1 274 ? 17.291 -11.565 -24.455 1.00 95.38 274 THR A C 1
ATOM 2193 O O . THR A 1 274 ? 18.382 -12.104 -24.650 1.00 95.38 274 THR A O 1
ATOM 2196 N N . ARG A 1 275 ? 16.881 -11.174 -23.237 1.00 95.38 275 ARG A N 1
ATOM 2197 C CA . ARG A 1 275 ? 17.697 -11.187 -22.007 1.00 95.38 275 ARG A CA 1
ATOM 2198 C C . ARG A 1 275 ? 18.852 -10.187 -22.025 1.00 95.38 275 ARG A C 1
ATOM 2200 O O . ARG A 1 275 ? 19.726 -10.241 -21.163 1.00 95.38 275 ARG A O 1
ATOM 2207 N N . GLU A 1 276 ? 18.868 -9.293 -23.006 1.00 95.25 276 GLU A N 1
ATOM 2208 C CA . GLU A 1 276 ? 19.881 -8.257 -23.138 1.00 95.25 276 GLU A CA 1
ATOM 2209 C C . GLU A 1 276 ? 19.697 -7.188 -22.058 1.00 95.25 276 GLU A C 1
ATOM 2211 O O . GLU A 1 276 ? 18.594 -6.680 -21.851 1.00 95.25 276 GLU A O 1
ATOM 2216 N N . ILE A 1 277 ? 20.786 -6.822 -21.381 1.00 95.06 277 ILE A N 1
ATOM 2217 C CA . ILE A 1 277 ? 20.799 -5.692 -20.451 1.00 95.06 277 ILE A CA 1
ATOM 2218 C C . ILE A 1 277 ? 20.834 -4.406 -21.276 1.00 95.06 277 ILE A C 1
ATOM 2220 O O . ILE A 1 277 ? 21.841 -4.094 -21.908 1.00 95.06 277 ILE A O 1
ATOM 2224 N N . LYS A 1 278 ? 19.734 -3.653 -21.252 1.00 91.75 278 LYS A N 1
ATOM 2225 C CA . LYS A 1 278 ? 19.595 -2.380 -21.970 1.00 91.75 278 LYS A CA 1
ATOM 2226 C C . LYS A 1 278 ? 20.220 -1.224 -21.203 1.00 91.75 278 LYS A C 1
ATOM 2228 O O . LYS A 1 278 ? 20.797 -0.325 -21.809 1.00 91.75 278 LYS A O 1
ATOM 2233 N N . SER A 1 279 ? 20.080 -1.217 -19.878 1.00 90.69 279 SER A N 1
ATOM 2234 C CA . SER A 1 279 ? 20.648 -0.164 -19.040 1.00 90.69 279 SER A CA 1
ATOM 2235 C C . SER A 1 279 ? 20.944 -0.648 -17.621 1.00 90.69 279 SER A C 1
ATOM 2237 O O . SER A 1 279 ? 20.254 -1.509 -17.075 1.00 90.69 279 SER A O 1
ATOM 2239 N N . ILE A 1 280 ? 21.988 -0.070 -17.023 1.00 90.50 280 ILE A N 1
ATOM 2240 C CA . ILE A 1 280 ? 22.283 -0.146 -15.591 1.00 90.50 280 ILE A CA 1
ATOM 2241 C C . ILE A 1 280 ? 22.371 1.296 -15.101 1.00 90.50 280 ILE A C 1
ATOM 2243 O O . ILE A 1 280 ? 23.281 2.037 -15.475 1.00 90.50 280 ILE A O 1
ATOM 2247 N N . TYR A 1 281 ? 21.415 1.708 -14.278 1.00 84.38 281 TYR A N 1
ATOM 2248 C CA . TYR A 1 281 ? 21.346 3.056 -13.732 1.00 84.38 281 TYR A CA 1
ATOM 2249 C C . TYR A 1 281 ? 21.672 3.048 -12.246 1.00 84.38 281 TYR A C 1
ATOM 2251 O O . TYR A 1 281 ? 20.957 2.439 -11.451 1.00 84.38 281 TYR A O 1
ATOM 2259 N N . GLN A 1 282 ? 22.710 3.786 -11.857 1.00 80.62 282 GLN A N 1
ATOM 2260 C CA . GLN A 1 282 ? 23.002 4.045 -10.454 1.00 80.62 282 GLN A CA 1
ATOM 2261 C C . GLN A 1 282 ? 22.239 5.280 -9.969 1.00 80.62 282 GLN A C 1
ATOM 2263 O O . GLN A 1 282 ? 22.384 6.377 -10.512 1.00 80.62 282 GLN A O 1
ATOM 2268 N N . ARG A 1 283 ? 21.458 5.124 -8.900 1.00 70.94 283 ARG A N 1
ATOM 2269 C CA . ARG A 1 283 ? 20.694 6.212 -8.291 1.00 70.94 283 ARG A CA 1
ATOM 2270 C C . ARG A 1 283 ? 21.634 7.213 -7.597 1.00 70.94 283 ARG A C 1
ATOM 2272 O O . ARG A 1 283 ? 22.340 6.830 -6.661 1.00 70.94 283 ARG A O 1
ATOM 2279 N N . PRO A 1 284 ? 21.615 8.509 -7.966 1.00 65.44 284 PRO A N 1
ATOM 2280 C CA . PRO A 1 284 ? 22.364 9.537 -7.248 1.00 65.44 284 PRO A CA 1
ATOM 2281 C C . PRO A 1 284 ? 21.878 9.666 -5.798 1.00 65.44 284 PRO A C 1
ATOM 2283 O O . PRO A 1 284 ? 20.669 9.629 -5.551 1.00 65.44 284 PRO A O 1
ATOM 2286 N N . LYS A 1 285 ? 22.794 9.909 -4.843 1.00 61.88 285 LYS A N 1
ATOM 2287 C CA . LYS A 1 285 ? 22.487 10.012 -3.395 1.00 61.88 285 LYS A CA 1
ATOM 2288 C C . LYS A 1 285 ? 21.374 11.028 -3.053 1.00 61.88 285 LYS A C 1
ATOM 2290 O O . LYS A 1 285 ? 20.710 10.849 -2.035 1.00 61.88 285 LYS A O 1
ATOM 2295 N N . ASN A 1 286 ? 21.128 12.019 -3.919 1.00 57.03 286 ASN A N 1
ATOM 2296 C CA . ASN A 1 286 ? 20.152 13.102 -3.722 1.00 57.03 286 ASN A CA 1
ATOM 2297 C C . ASN A 1 286 ? 18.887 12.996 -4.603 1.00 57.03 286 ASN A C 1
ATOM 2299 O O . ASN A 1 286 ? 18.062 13.905 -4.583 1.00 57.03 286 ASN A O 1
ATOM 2303 N N . ASN A 1 287 ? 18.709 11.927 -5.393 1.00 60.34 287 ASN A N 1
ATOM 2304 C CA . ASN A 1 287 ? 17.576 11.802 -6.322 1.00 60.34 287 ASN A CA 1
ATOM 2305 C C . ASN A 1 287 ? 16.606 10.692 -5.883 1.00 60.34 287 ASN A C 1
ATOM 2307 O O . ASN A 1 287 ? 16.570 9.594 -6.449 1.00 60.34 287 ASN A O 1
ATOM 2311 N N . SER A 1 288 ? 15.826 10.978 -4.836 1.00 63.31 288 SER A N 1
ATOM 2312 C CA . SER A 1 288 ? 14.957 10.016 -4.146 1.00 63.31 288 SER A CA 1
ATOM 2313 C C . SER A 1 288 ? 13.551 9.850 -4.751 1.00 63.31 288 SER A C 1
ATOM 2315 O O . SER A 1 288 ? 12.649 9.343 -4.087 1.00 63.31 288 SER A O 1
ATOM 2317 N N . LYS A 1 289 ? 13.341 10.198 -6.026 1.00 81.50 289 LYS A N 1
ATOM 2318 C CA . LYS A 1 289 ? 12.015 10.080 -6.655 1.00 81.50 289 LYS A CA 1
ATOM 2319 C C . LYS A 1 289 ? 11.575 8.611 -6.759 1.00 81.50 289 LYS A C 1
ATOM 2321 O O . LYS A 1 289 ? 12.320 7.784 -7.288 1.00 81.50 289 LYS A O 1
ATOM 2326 N N . TRP A 1 290 ? 10.402 8.288 -6.212 1.00 84.88 290 TRP A N 1
ATOM 2327 C CA . TRP A 1 290 ? 9.894 6.917 -6.069 1.00 84.88 290 TRP A CA 1
ATOM 2328 C C . TRP A 1 290 ? 9.468 6.303 -7.409 1.00 84.88 290 TRP A C 1
ATOM 2330 O O . TRP A 1 290 ? 9.773 5.137 -7.654 1.00 84.88 290 TRP A O 1
ATOM 2340 N N . TYR A 1 291 ? 8.860 7.103 -8.297 1.00 88.44 291 TYR A N 1
ATOM 2341 C CA . TYR A 1 291 ? 8.314 6.665 -9.590 1.00 88.44 291 TYR A CA 1
ATOM 2342 C C . TYR A 1 291 ? 9.390 6.138 -10.544 1.00 88.44 291 TYR A C 1
ATOM 2344 O O . TYR A 1 291 ? 9.081 5.411 -11.478 1.00 88.44 291 TYR A O 1
ATOM 2352 N N . LYS A 1 292 ? 10.672 6.439 -10.289 1.00 88.56 292 LYS A N 1
ATOM 2353 C CA . LYS A 1 292 ? 11.797 5.885 -11.057 1.00 88.56 292 LYS A CA 1
ATOM 2354 C C . LYS A 1 292 ? 11.891 4.367 -10.966 1.00 88.56 292 LYS A C 1
ATOM 2356 O O . LYS A 1 292 ? 12.503 3.750 -11.831 1.00 88.56 292 LYS A O 1
ATOM 2361 N N . GLN A 1 293 ? 11.284 3.777 -9.938 1.00 88.19 293 GLN A N 1
ATOM 2362 C CA . GLN A 1 293 ? 11.114 2.335 -9.863 1.00 88.19 293 GLN A CA 1
ATOM 2363 C C . GLN A 1 293 ? 10.193 1.846 -10.989 1.00 88.19 293 GLN A C 1
ATOM 2365 O O . GLN A 1 293 ? 10.474 0.857 -11.645 1.00 88.19 293 GLN A O 1
ATOM 2370 N N . LEU A 1 294 ? 9.131 2.579 -11.291 1.00 92.62 294 LEU A N 1
ATOM 2371 C CA . LEU A 1 294 ? 8.071 2.120 -12.180 1.00 92.62 294 LEU A CA 1
ATOM 2372 C C . LEU A 1 294 ? 8.177 2.646 -13.607 1.00 92.62 294 LEU A C 1
ATOM 2374 O O . LEU A 1 294 ? 7.336 2.316 -14.425 1.00 92.62 294 LEU A O 1
ATOM 2378 N N . VAL A 1 295 ? 9.176 3.457 -13.938 1.00 93.31 295 VAL A N 1
ATOM 2379 C CA . VAL A 1 295 ? 9.277 4.123 -15.245 1.00 93.31 295 VAL A CA 1
ATOM 2380 C C . VAL A 1 295 ? 10.632 3.811 -15.858 1.00 93.31 295 VAL A C 1
ATOM 2382 O O . VAL A 1 295 ? 11.641 3.895 -15.160 1.00 93.31 295 VAL A O 1
ATOM 2385 N N . LEU A 1 296 ? 10.683 3.483 -17.152 1.00 93.56 296 LEU A N 1
ATOM 2386 C CA . LEU A 1 296 ? 11.943 3.236 -17.864 1.00 93.56 296 LEU A CA 1
ATOM 2387 C C . LEU A 1 296 ? 12.857 4.467 -17.868 1.00 93.56 296 LEU A C 1
ATOM 2389 O O . LEU A 1 296 ? 12.388 5.600 -17.988 1.00 93.56 296 LEU A O 1
ATOM 2393 N N . GLN A 1 297 ? 14.168 4.242 -17.800 1.00 91.25 297 GLN A N 1
ATOM 2394 C CA . GLN A 1 297 ? 15.170 5.304 -17.726 1.00 91.25 297 GLN A CA 1
ATOM 2395 C C . GLN A 1 297 ? 15.070 6.276 -18.911 1.00 91.25 297 GLN A C 1
ATOM 2397 O O . GLN A 1 297 ? 15.062 7.485 -18.694 1.00 91.25 297 GLN A O 1
ATOM 2402 N N . ARG A 1 298 ? 14.853 5.761 -20.131 1.00 91.69 298 ARG A N 1
ATOM 2403 C CA . ARG A 1 298 ? 14.642 6.585 -21.337 1.00 91.69 298 ARG A CA 1
ATOM 2404 C C . ARG A 1 298 ? 13.469 7.566 -21.205 1.00 91.69 298 ARG A C 1
ATOM 2406 O O . ARG A 1 298 ? 13.571 8.714 -21.608 1.00 91.69 298 ARG A O 1
ATOM 2413 N N . ILE A 1 299 ? 12.366 7.136 -20.585 1.00 93.06 299 ILE A N 1
ATOM 2414 C CA . ILE A 1 299 ? 11.166 7.972 -20.419 1.00 93.06 299 ILE A CA 1
ATOM 2415 C C . ILE A 1 299 ? 11.437 9.072 -19.392 1.00 93.06 299 ILE A C 1
ATOM 2417 O O . ILE A 1 299 ? 11.018 10.212 -19.581 1.00 93.06 299 ILE A O 1
ATOM 2421 N N . ILE A 1 300 ? 12.148 8.735 -18.312 1.00 91.06 300 ILE A N 1
ATOM 2422 C CA . ILE A 1 300 ? 12.552 9.706 -17.290 1.00 91.06 300 ILE A CA 1
ATOM 2423 C C . ILE A 1 300 ? 13.435 10.783 -17.922 1.00 91.06 300 ILE A C 1
ATOM 2425 O O . ILE A 1 300 ? 13.193 11.962 -17.692 1.00 91.06 300 ILE A O 1
ATOM 2429 N N . GLU A 1 301 ? 14.421 10.388 -18.729 1.00 90.75 301 GLU A N 1
ATOM 2430 C CA . GLU A 1 301 ? 15.325 11.310 -19.426 1.00 90.75 301 GLU A CA 1
ATOM 2431 C C . GLU A 1 301 ? 14.577 12.218 -20.409 1.00 90.75 301 GLU A C 1
ATOM 2433 O O . GLU A 1 301 ? 14.781 13.432 -20.387 1.00 90.75 301 GLU A O 1
ATOM 2438 N N . ASP A 1 302 ? 13.649 11.664 -21.194 1.00 91.56 302 ASP A N 1
ATOM 2439 C CA . ASP A 1 302 ? 12.819 12.433 -22.127 1.00 91.56 302 ASP A CA 1
ATOM 2440 C C . ASP A 1 302 ? 11.945 13.477 -21.413 1.00 91.56 302 ASP A C 1
ATOM 2442 O O . ASP A 1 302 ? 11.783 14.607 -21.887 1.00 91.56 302 ASP A O 1
ATOM 2446 N N . ILE A 1 303 ? 11.347 13.107 -20.275 1.00 91.38 303 ILE A N 1
ATOM 2447 C CA . ILE A 1 303 ? 10.553 14.034 -19.461 1.00 91.38 303 ILE A CA 1
ATOM 2448 C C . ILE A 1 303 ? 11.457 15.071 -18.798 1.00 91.38 303 ILE A C 1
ATOM 2450 O O . ILE A 1 303 ? 11.164 16.258 -18.893 1.00 91.38 303 ILE A O 1
ATOM 2454 N N . ASP A 1 304 ? 12.568 14.671 -18.176 1.00 88.94 304 ASP A N 1
ATOM 2455 C CA . ASP A 1 304 ? 13.489 15.606 -17.520 1.00 88.94 304 ASP A CA 1
ATOM 2456 C C . ASP A 1 304 ? 14.080 16.625 -18.511 1.00 88.94 304 ASP A C 1
ATOM 2458 O O . ASP A 1 304 ? 14.247 17.787 -18.144 1.00 88.94 304 ASP A O 1
ATOM 2462 N N . ALA A 1 305 ? 14.323 16.237 -19.768 1.00 89.00 305 ALA A N 1
ATOM 2463 C CA . ALA A 1 305 ? 14.809 17.135 -20.818 1.00 89.00 305 ALA A CA 1
ATOM 2464 C C . ALA A 1 305 ? 13.763 18.158 -21.299 1.00 89.00 305 ALA A C 1
ATOM 2466 O O . ALA A 1 305 ? 14.128 19.200 -21.845 1.00 89.00 305 ALA A O 1
ATOM 2467 N N . THR A 1 306 ? 12.472 17.864 -21.129 1.00 87.62 306 THR A N 1
ATOM 2468 C CA . THR A 1 306 ? 11.363 18.695 -21.632 1.00 87.62 306 THR A CA 1
ATOM 2469 C C . THR A 1 306 ? 10.558 19.375 -20.527 1.00 87.62 306 THR A C 1
ATOM 2471 O O . THR A 1 306 ? 9.694 20.202 -20.817 1.00 87.62 306 THR A O 1
ATOM 2474 N N . TRP A 1 307 ? 10.833 19.055 -19.262 1.00 85.75 307 TRP A N 1
ATOM 2475 C CA . TRP A 1 307 ? 10.075 19.572 -18.134 1.00 85.75 307 TRP A CA 1
ATOM 2476 C C . TRP A 1 307 ? 10.455 21.008 -17.796 1.00 85.75 307 TRP A C 1
ATOM 2478 O O . TRP A 1 307 ? 11.601 21.305 -17.459 1.00 85.75 307 TRP A O 1
ATOM 2488 N N . ILE A 1 308 ? 9.454 21.879 -17.792 1.00 80.38 308 ILE A N 1
ATOM 2489 C CA . ILE A 1 308 ? 9.566 23.248 -17.300 1.00 80.38 308 ILE A CA 1
ATOM 2490 C C . ILE A 1 308 ? 8.949 23.260 -15.905 1.00 80.38 308 ILE A C 1
ATOM 2492 O O . ILE A 1 308 ? 7.783 22.896 -15.743 1.00 80.38 308 ILE A O 1
ATOM 2496 N N . GLU A 1 309 ? 9.737 23.623 -14.889 1.00 76.44 309 GLU A N 1
ATOM 2497 C CA . GLU A 1 309 ? 9.188 23.781 -13.544 1.00 76.44 309 GLU A CA 1
ATOM 2498 C C . GLU A 1 309 ? 8.165 24.926 -13.547 1.00 76.44 309 GLU A C 1
ATOM 2500 O O . GLU A 1 309 ? 8.453 25.999 -14.082 1.00 76.44 309 GLU A O 1
ATOM 2505 N N . PRO A 1 310 ? 6.964 24.708 -12.994 1.00 66.19 310 PRO A N 1
ATOM 2506 C CA . PRO A 1 310 ? 5.989 25.775 -12.837 1.00 66.19 310 PRO A CA 1
ATOM 2507 C C . PRO A 1 310 ? 6.582 26.875 -11.962 1.00 66.19 310 PRO A C 1
ATOM 2509 O O . PRO A 1 310 ? 7.220 26.581 -10.949 1.00 66.19 310 PRO A O 1
ATOM 2512 N N . GLU A 1 311 ? 6.348 28.135 -12.327 1.00 58.41 311 GLU A N 1
ATOM 2513 C CA . GLU A 1 311 ? 6.678 29.253 -11.448 1.00 58.41 311 GLU A CA 1
ATOM 2514 C C . GLU A 1 311 ? 5.942 29.055 -10.119 1.00 58.41 311 GLU A C 1
ATOM 2516 O O . GLU A 1 311 ? 4.726 28.856 -10.091 1.00 58.41 311 GLU A O 1
ATOM 2521 N N . SER A 1 312 ? 6.690 29.057 -9.015 1.00 48.53 312 SER A N 1
ATOM 2522 C CA . SER A 1 312 ? 6.117 28.984 -7.677 1.00 48.53 312 SER A CA 1
ATOM 2523 C C . SER A 1 312 ? 5.162 30.160 -7.499 1.00 48.53 312 SER A C 1
ATOM 2525 O O . SER A 1 312 ? 5.609 31.308 -7.441 1.00 48.53 312 SER A O 1
ATOM 2527 N N . VAL A 1 313 ? 3.861 29.882 -7.434 1.00 45.47 313 VAL A N 1
ATOM 2528 C CA . VAL A 1 313 ? 2.871 30.881 -7.034 1.00 45.47 313 VAL A CA 1
ATOM 2529 C C . VAL A 1 313 ? 3.150 31.183 -5.562 1.00 45.47 313 VAL A C 1
ATOM 2531 O O . VAL A 1 313 ? 2.998 30.305 -4.713 1.00 45.47 313 VAL A O 1
ATOM 2534 N N . GLY A 1 314 ? 3.699 32.373 -5.308 1.00 37.62 314 GLY A N 1
ATOM 2535 C CA . GLY A 1 314 ? 3.986 32.881 -3.965 1.00 37.62 314 GLY A CA 1
ATOM 2536 C C . GLY A 1 314 ? 2.741 33.299 -3.203 1.00 37.62 314 GLY A C 1
ATOM 2537 O O . GLY A 1 314 ? 1.681 33.485 -3.842 1.00 37.62 314 GLY A O 1
#